Protein AF-A0A3C0TXZ4-F1 (afdb_monomer_lite)

Secondary structure (DSSP, 8-state):
-----------------GGGHHHHHHHHHHHHTT--------SEEEEETTPEEP-TTT-TT-GGG--EEEEESSS-EEEEEEE---TTEEEEEEEEEEEEETT---EEEEEEE--TTGGG------PPPPEEEEEPPHHHHHHSSS-S-TTTT-TTEEEEEEEEEEE----EE---SSS---TTS-SS--PPP-S-EEEEEEEEEEEESPPTT-EEEEEEEEEEEEB---GGGSS--PPBPPGGG-SS-TT--EEE-SS-EEEEE--TTS---------THHHHHHHHHHHHHHHHHHHTT-

Sequence (302 aa):
MNLISWLNIKEGIEPMKINRFSAFMGASALALTMAGNAMAIPSLQLFIEQSDYEDAAENTSSPEDADTWAKLGTGSFKLWVIGDTSDTYRIRDVMFVASFNDDLTPSLAFTSTTTGGAGGFTDPSTPVGPTGPSPVSIAFLTSGPLTPHSPLGAPDRLAVEWNLGMFELTDSPIADFFGSASIEAADNWFPAPTGQTGQINVYDVLVSGLPVGAQVHFDVYGVEQTRECIKERGVCTGEYTSWTDVTRGPNLGYVNAPFSHDARWEEIGLTSPPSVPEPASLTLLGAGLMGLGYIGRRRNKA

pLDDT: mean 74.97, std 17.81, range [39.5, 97.94]

Foldseek 3Di:
DDDDDDDDDPDDDDPDPPVPVVVVVVVVVVVVVPPDPPPDAAQKAKDWAQWQFAQLVVPPVCSLQRATEAADEQFWTKMKIWGQADPFKKWFQKKKKKKFFPVFDKDKDKDWDFPPCQLNKDDPDTFDGWADWDWDDLCCCVPHQDDDDPDRNPPRMTMTMTGRGMWNDQRIQDDRQNDDPPSVDDRRDDDHGDPGTTDMTMIGMGIDRDDAFTKMKMWIKTWMFGQPQPVPDVDSPGDRPDPPPPPDDVPGNIGIHSHIHMYGHHHPPPPPPPPCPPPVVVVVVVVVVVVVVVVVVVVVVD

Structure (mmCIF, N/CA/C/O backbone):
data_AF-A0A3C0TXZ4-F1
#
_entry.id   AF-A0A3C0TXZ4-F1
#
loop_
_atom_site.group_PDB
_atom_site.id
_atom_site.type_symbol
_atom_site.label_atom_id
_atom_site.label_alt_id
_atom_site.label_comp_id
_atom_site.label_asym_id
_atom_site.label_entity_id
_atom_site.label_seq_id
_atom_site.pdbx_PDB_ins_code
_atom_site.Cartn_x
_atom_site.Cartn_y
_atom_site.Cartn_z
_atom_site.occupancy
_atom_site.B_iso_or_equiv
_atom_site.auth_seq_id
_atom_site.auth_comp_id
_atom_site.auth_asym_id
_atom_site.auth_atom_id
_atom_site.pdbx_PDB_model_num
ATOM 1 N N . MET A 1 1 ? -97.407 3.095 24.333 1.00 41.59 1 MET A N 1
ATOM 2 C CA . MET A 1 1 ? -96.591 2.909 23.115 1.00 41.59 1 MET A CA 1
ATOM 3 C C . MET A 1 1 ? -95.542 4.009 23.064 1.00 41.59 1 MET A C 1
ATOM 5 O O . MET A 1 1 ? -95.920 5.166 23.147 1.00 41.59 1 MET A O 1
ATOM 9 N N . ASN A 1 2 ? -94.281 3.579 22.956 1.00 39.50 2 ASN A N 1
ATOM 10 C CA . ASN A 1 2 ? -93.031 4.268 22.586 1.00 39.50 2 ASN A CA 1
ATOM 11 C C . ASN A 1 2 ? -92.550 5.450 23.458 1.00 39.50 2 ASN A C 1
ATOM 13 O O . ASN A 1 2 ? -93.187 6.491 23.510 1.00 39.50 2 ASN A O 1
ATOM 17 N N . LEU A 1 3 ? -91.515 5.274 24.298 1.00 45.97 3 LEU A N 1
ATOM 18 C CA . LEU A 1 3 ? -90.059 5.236 24.001 1.00 45.97 3 LEU A CA 1
ATOM 19 C C . LEU A 1 3 ? -89.519 6.544 23.407 1.00 45.97 3 LEU A C 1
ATOM 21 O O . LEU A 1 3 ? -89.271 6.603 22.211 1.00 45.97 3 LEU A O 1
ATOM 25 N N . ILE A 1 4 ? -89.267 7.545 24.262 1.00 50.41 4 ILE A N 1
ATOM 26 C CA . ILE A 1 4 ? -88.200 8.543 24.068 1.00 50.41 4 ILE A CA 1
ATOM 27 C C . ILE A 1 4 ? -87.662 8.921 25.459 1.00 50.41 4 ILE A C 1
ATOM 29 O O . ILE A 1 4 ? -88.309 9.650 26.203 1.00 50.41 4 ILE A O 1
ATOM 33 N N . SER A 1 5 ? -86.483 8.411 25.820 1.00 54.47 5 SER A N 1
ATOM 34 C CA . SER A 1 5 ? -85.703 8.891 26.966 1.00 54.47 5 SER A CA 1
ATOM 35 C C . SER A 1 5 ? -84.296 9.201 26.482 1.00 54.47 5 SER A C 1
ATOM 37 O O . SER A 1 5 ? -83.612 8.347 25.925 1.00 54.47 5 SER A O 1
ATOM 39 N N . TRP A 1 6 ? -83.920 10.456 26.676 1.00 51.09 6 TRP A N 1
ATOM 40 C CA . TRP A 1 6 ? -82.693 11.098 26.243 1.00 51.09 6 TRP A CA 1
ATOM 41 C C . TRP A 1 6 ? -81.455 10.492 26.919 1.00 51.09 6 TRP A C 1
ATOM 43 O O . TRP A 1 6 ? -81.358 10.501 28.146 1.00 51.09 6 TRP A O 1
ATOM 53 N N . LEU A 1 7 ? -80.482 10.026 26.128 1.00 52.72 7 LEU A N 1
ATOM 54 C CA . LEU A 1 7 ? -79.111 9.814 26.595 1.00 52.72 7 LEU A CA 1
ATOM 55 C C . LEU A 1 7 ? -78.351 11.139 26.486 1.00 52.72 7 LEU A C 1
ATOM 57 O O . LEU A 1 7 ? -78.147 11.668 25.397 1.00 52.72 7 LEU A O 1
ATOM 61 N N . ASN A 1 8 ? -77.950 11.672 27.635 1.00 54.16 8 ASN A N 1
ATOM 62 C CA . ASN A 1 8 ? -77.176 12.898 27.763 1.00 54.16 8 ASN A CA 1
ATOM 63 C C . ASN A 1 8 ? -75.701 12.505 27.948 1.00 54.16 8 ASN A C 1
ATOM 65 O O . ASN A 1 8 ? -75.235 12.327 29.073 1.00 54.16 8 ASN A O 1
ATOM 69 N N . ILE A 1 9 ? -74.989 12.285 26.842 1.00 56.06 9 ILE A N 1
ATOM 70 C CA . ILE A 1 9 ? -73.547 12.018 26.855 1.00 56.06 9 ILE A CA 1
ATOM 71 C C . ILE A 1 9 ? -72.835 13.374 26.830 1.00 56.06 9 ILE A C 1
ATOM 73 O O . ILE A 1 9 ? -72.720 14.019 25.791 1.00 56.06 9 ILE A O 1
ATOM 77 N N . LYS A 1 10 ? -72.384 13.832 28.002 1.00 49.72 10 LYS A N 1
ATOM 78 C CA . LYS A 1 10 ? -71.403 14.917 28.111 1.00 49.72 10 LYS A CA 1
ATOM 79 C C . LYS A 1 10 ? -70.010 14.325 27.905 1.00 49.72 10 LYS A C 1
ATOM 81 O O . LYS A 1 10 ? -69.383 13.887 28.864 1.00 49.72 10 LYS A O 1
ATOM 86 N N . GLU A 1 11 ? -69.538 14.310 26.666 1.00 56.81 11 GLU A N 1
ATOM 87 C CA . GLU A 1 11 ? -68.123 14.079 26.372 1.00 56.81 11 GLU A CA 1
ATOM 88 C C . GLU A 1 11 ? -67.321 15.340 26.713 1.00 56.81 11 GLU A C 1
ATOM 90 O O . GLU A 1 11 ? -67.488 16.405 26.116 1.00 56.81 11 GLU A O 1
ATOM 95 N N . GLY A 1 12 ? -66.475 15.222 27.737 1.00 51.53 12 GLY A N 1
ATOM 96 C CA . GLY A 1 12 ? -65.468 16.214 28.081 1.00 51.53 12 GLY A CA 1
ATOM 97 C C . GLY A 1 12 ? -64.304 16.123 27.103 1.00 51.53 12 GLY A C 1
ATOM 98 O O . GLY A 1 12 ? -63.454 15.246 27.226 1.00 51.53 12 GLY A O 1
ATOM 99 N N . ILE A 1 13 ? -64.265 17.039 26.141 1.00 55.84 13 ILE A N 1
ATOM 100 C CA . ILE A 1 13 ? -63.090 17.271 25.303 1.00 55.84 13 ILE A CA 1
ATOM 101 C C . ILE A 1 13 ? -62.118 18.109 26.136 1.00 55.84 13 ILE A C 1
ATOM 103 O O . ILE A 1 13 ? -62.274 19.327 26.246 1.00 55.84 13 ILE A O 1
ATOM 107 N N . GLU A 1 14 ? -61.135 17.465 26.765 1.00 62.16 14 GLU A N 1
ATOM 108 C CA . GLU A 1 14 ? -60.019 18.200 27.357 1.00 62.16 14 GLU A CA 1
ATOM 109 C C . GLU A 1 14 ? -59.131 18.785 26.243 1.00 62.16 14 GLU A C 1
ATOM 111 O O . GLU A 1 14 ? -58.717 18.057 25.335 1.00 62.16 14 GLU A O 1
ATOM 116 N N . PRO A 1 15 ? -58.809 20.091 26.283 1.00 56.31 15 PRO A N 1
ATOM 117 C CA . PRO A 1 15 ? -57.950 20.719 25.291 1.00 56.31 15 PRO A CA 1
ATOM 118 C C . PRO A 1 15 ? -56.522 20.184 25.430 1.00 56.31 15 PRO A C 1
ATOM 120 O O . PRO A 1 15 ? -55.785 20.523 26.360 1.00 56.31 15 PRO A O 1
ATOM 123 N N . MET A 1 16 ? -56.116 19.342 24.480 1.00 53.19 16 MET A N 1
ATOM 124 C CA . MET A 1 16 ? -54.753 18.835 24.391 1.00 53.19 16 MET A CA 1
ATOM 125 C C . MET A 1 16 ? -53.796 20.019 24.161 1.00 53.19 16 MET A C 1
ATOM 127 O O . MET A 1 16 ? -53.839 20.697 23.136 1.00 53.19 16 MET A O 1
ATOM 131 N N . LYS A 1 17 ? -52.957 20.310 25.163 1.00 54.31 17 LYS A N 1
ATOM 132 C CA . LYS A 1 17 ? -51.994 21.422 25.158 1.00 54.31 17 LYS A CA 1
ATOM 133 C C . LYS A 1 17 ? -50.991 21.254 24.006 1.00 54.31 17 LYS A C 1
ATOM 135 O O . LYS A 1 17 ? -50.091 20.419 24.077 1.00 54.31 17 LYS A O 1
ATOM 140 N N . ILE A 1 18 ? -51.115 22.112 22.995 1.00 56.34 18 ILE A N 1
ATOM 141 C CA . ILE A 1 18 ? -50.311 22.200 21.757 1.00 56.34 18 ILE A CA 1
ATOM 142 C C . ILE A 1 18 ? -48.784 22.323 21.983 1.00 56.34 18 ILE A C 1
ATOM 144 O O . ILE A 1 18 ? -47.999 22.065 21.077 1.00 56.34 18 ILE A O 1
ATOM 148 N N . ASN A 1 19 ? -48.316 22.596 23.203 1.00 54.03 19 ASN A N 1
ATOM 149 C CA . ASN A 1 19 ? -46.891 22.823 23.486 1.00 54.03 19 ASN A CA 1
ATOM 150 C C . ASN A 1 19 ? -45.993 21.569 23.454 1.00 54.03 19 ASN A C 1
ATOM 152 O O . ASN A 1 19 ? -44.774 21.708 23.505 1.00 54.03 19 ASN A O 1
ATOM 156 N N . ARG A 1 20 ? -46.543 20.347 23.387 1.00 53.28 20 ARG A N 1
ATOM 157 C CA . ARG A 1 20 ? -45.729 19.112 23.394 1.00 53.28 20 ARG A CA 1
ATOM 158 C C . ARG A 1 20 ? -45.372 18.575 22.008 1.00 53.28 20 ARG A C 1
ATOM 160 O O . ARG A 1 20 ? -44.373 17.875 21.888 1.00 53.28 20 ARG A O 1
ATOM 167 N N . PHE A 1 21 ? -46.132 18.928 20.973 1.00 50.41 21 PHE A N 1
ATOM 168 C CA . PHE A 1 21 ? -45.894 18.417 19.619 1.00 50.41 21 PHE A CA 1
ATOM 169 C C . PHE A 1 21 ? -44.745 19.162 18.914 1.00 50.41 21 PHE A C 1
ATOM 171 O O . PHE A 1 21 ? -43.922 18.548 18.240 1.00 50.41 21 PHE A O 1
ATOM 178 N N . SER A 1 22 ? -44.605 20.470 19.160 1.00 53.50 22 SER A N 1
ATOM 179 C CA . SER A 1 22 ? -43.530 21.292 18.579 1.00 53.50 22 SER A CA 1
ATOM 180 C C . SER A 1 22 ? -42.140 20.968 19.143 1.00 53.50 22 SER A C 1
ATOM 182 O O . SER A 1 22 ? -41.147 21.075 18.429 1.00 53.50 22 SER A O 1
ATOM 184 N N . ALA A 1 23 ? -42.056 20.525 20.402 1.00 53.97 23 ALA A N 1
ATOM 185 C CA . ALA A 1 23 ? -40.790 20.134 21.026 1.00 53.97 23 ALA A CA 1
ATOM 186 C C . ALA A 1 23 ? -40.227 18.816 20.457 1.00 53.97 23 ALA A C 1
ATOM 188 O O . ALA A 1 23 ? -39.013 18.645 20.400 1.00 53.97 23 ALA A O 1
ATOM 189 N N . PHE A 1 24 ? -41.094 17.908 19.993 1.00 54.19 24 PHE A N 1
ATOM 190 C CA . PHE A 1 24 ? -40.667 16.634 19.410 1.00 54.19 24 PHE A CA 1
ATOM 191 C C . PHE A 1 24 ? -40.105 16.800 17.990 1.00 54.19 24 PHE A C 1
ATOM 193 O O . PHE A 1 24 ? -39.089 16.192 17.671 1.00 54.19 24 PHE A O 1
ATOM 200 N N . MET A 1 25 ? -40.687 17.679 17.160 1.00 54.97 25 MET A N 1
ATOM 201 C CA . MET A 1 25 ? -40.171 17.916 15.800 1.00 54.97 25 MET A CA 1
ATOM 202 C C . MET A 1 25 ? -38.844 18.694 15.775 1.00 54.97 25 MET A C 1
ATOM 204 O O . MET A 1 25 ? -38.012 18.448 14.904 1.00 54.97 25 MET A O 1
ATOM 208 N N . GLY A 1 26 ? -38.605 19.589 16.743 1.00 53.75 26 GLY A N 1
ATOM 209 C CA . GLY A 1 26 ? -37.331 20.315 16.849 1.00 53.75 26 GLY A CA 1
ATOM 210 C C . GLY A 1 26 ? -36.142 19.421 17.227 1.00 53.75 26 GLY A C 1
ATOM 211 O O . GLY A 1 26 ? -35.045 19.605 16.704 1.00 53.75 26 GLY A O 1
ATOM 212 N N . ALA A 1 27 ? -36.356 18.419 18.087 1.00 55.81 27 ALA A N 1
ATOM 213 C CA . ALA A 1 27 ? -35.302 17.494 18.511 1.00 55.81 27 ALA A CA 1
ATOM 214 C C . ALA A 1 27 ? -34.872 16.527 17.390 1.00 55.81 27 ALA A C 1
ATOM 216 O O . ALA A 1 27 ? -33.689 16.213 17.270 1.00 55.81 27 ALA A O 1
ATOM 217 N N . SER A 1 28 ? -35.802 16.097 16.530 1.00 56.34 28 SER A N 1
ATOM 218 C CA . SER A 1 28 ? -35.488 15.220 15.395 1.00 56.34 28 SER A CA 1
ATOM 219 C C . SER A 1 28 ? -34.669 15.927 14.310 1.00 56.34 28 SER A C 1
ATOM 221 O O . SER A 1 28 ? -33.731 15.337 13.783 1.00 56.34 28 SER A O 1
ATOM 223 N N . ALA A 1 29 ? -34.959 17.198 14.010 1.00 57.41 29 ALA A N 1
ATOM 224 C CA . ALA A 1 29 ? -34.213 17.959 13.005 1.00 57.41 29 ALA A CA 1
ATOM 225 C C . ALA A 1 29 ? -32.753 18.227 13.422 1.00 57.41 29 ALA A C 1
ATOM 227 O O . ALA A 1 29 ? -31.862 18.177 12.578 1.00 57.41 29 ALA A O 1
ATOM 228 N N . LEU A 1 30 ? -32.492 18.438 14.720 1.00 56.56 30 LEU A N 1
ATOM 229 C CA . LEU A 1 30 ? -31.131 18.626 15.236 1.00 56.56 30 LEU A CA 1
ATOM 230 C C . LEU A 1 30 ? -30.320 17.314 15.238 1.00 56.56 30 LEU A C 1
ATOM 232 O O . LEU A 1 30 ? -29.122 17.327 14.960 1.00 56.56 30 LEU A O 1
ATOM 236 N N . ALA A 1 31 ? -30.974 16.176 15.498 1.00 56.56 31 ALA A N 1
ATOM 237 C CA . ALA A 1 31 ? -30.335 14.858 15.458 1.00 56.56 31 ALA A CA 1
ATOM 238 C C . ALA A 1 31 ? -29.923 14.445 14.031 1.00 56.56 31 ALA A C 1
ATOM 240 O O . ALA A 1 31 ? -28.865 13.847 13.855 1.00 56.56 31 ALA A O 1
ATOM 241 N N . LEU A 1 32 ? -30.702 14.818 13.007 1.00 55.81 32 LEU A N 1
ATOM 242 C CA . LEU A 1 32 ? -30.358 14.563 11.602 1.00 55.81 32 LEU A CA 1
ATOM 243 C C . LEU A 1 32 ? -29.178 15.411 11.102 1.00 55.81 32 LEU A C 1
ATOM 245 O O . LEU A 1 32 ? -28.419 14.939 10.265 1.00 55.81 32 LEU A O 1
ATOM 249 N N . THR A 1 33 ? -28.963 16.617 11.639 1.00 56.97 33 THR A N 1
ATOM 250 C CA . THR A 1 33 ? -27.780 17.433 11.292 1.00 56.97 33 THR A CA 1
ATOM 251 C C . THR A 1 33 ? -26.489 16.979 11.976 1.00 56.97 33 THR A C 1
ATOM 253 O O . THR A 1 33 ? -25.417 17.452 11.617 1.00 56.97 33 THR A O 1
ATOM 256 N N . MET A 1 34 ? -26.580 16.080 12.963 1.00 56.22 34 MET A N 1
ATOM 257 C CA . MET A 1 34 ? -25.423 15.507 13.663 1.00 56.22 34 MET A CA 1
ATOM 258 C C . MET A 1 34 ? -25.091 14.080 13.221 1.00 56.22 34 MET A C 1
ATOM 260 O O . MET A 1 34 ? -24.195 13.463 13.796 1.00 56.22 34 MET A O 1
ATOM 264 N N . ALA A 1 35 ? -25.773 13.554 12.200 1.00 53.44 35 ALA A N 1
ATOM 265 C CA . ALA A 1 35 ? -25.357 12.328 11.536 1.00 53.44 35 ALA A CA 1
ATOM 266 C C . ALA A 1 35 ? -24.086 12.623 10.727 1.00 53.44 35 ALA A C 1
ATOM 268 O O . ALA A 1 35 ? -24.140 12.904 9.533 1.00 53.44 35 ALA A O 1
ATOM 269 N N . GLY A 1 36 ? -22.938 12.627 11.407 1.00 57.25 36 GLY A N 1
ATOM 270 C CA . GLY A 1 36 ? -21.649 12.583 10.734 1.00 57.25 36 GLY A CA 1
ATOM 271 C C . GLY A 1 36 ? -21.617 11.354 9.835 1.00 57.25 36 GLY A C 1
ATOM 272 O O . GLY A 1 36 ? -22.092 10.288 10.234 1.00 57.25 36 GLY A O 1
ATOM 273 N N . ASN A 1 37 ? -21.095 11.510 8.621 1.00 54.88 37 ASN A N 1
ATOM 274 C CA . ASN A 1 37 ? -20.825 10.370 7.758 1.00 54.88 37 ASN A CA 1
ATOM 275 C C . ASN A 1 37 ? -19.918 9.419 8.544 1.00 54.88 37 ASN A C 1
ATOM 277 O O . ASN A 1 37 ? -18.796 9.780 8.898 1.00 54.88 37 ASN A O 1
ATOM 281 N N . ALA A 1 38 ? -20.425 8.235 8.879 1.00 57.12 38 ALA A N 1
ATOM 282 C CA . ALA A 1 38 ? -19.591 7.169 9.399 1.00 57.12 38 ALA A CA 1
ATOM 283 C C . ALA A 1 38 ? -18.719 6.699 8.230 1.00 57.12 38 ALA A C 1
ATOM 285 O O . ALA A 1 38 ? -19.144 5.858 7.442 1.00 57.12 38 ALA A O 1
ATOM 286 N N . MET A 1 39 ? -17.551 7.322 8.060 1.00 65.62 39 MET A N 1
ATOM 287 C CA . MET A 1 39 ? -16.563 6.880 7.080 1.00 65.62 39 MET A CA 1
ATOM 288 C C . MET A 1 39 ? -15.983 5.571 7.605 1.00 65.62 39 MET A C 1
ATOM 290 O O . MET A 1 39 ? -15.316 5.548 8.642 1.00 65.62 39 MET A O 1
ATOM 294 N N . ALA A 1 40 ? -16.349 4.470 6.956 1.00 74.88 40 ALA A N 1
ATOM 295 C CA . ALA A 1 40 ? -15.804 3.166 7.277 1.00 74.88 40 ALA A CA 1
ATOM 296 C C . ALA A 1 40 ? -14.381 3.112 6.719 1.00 74.88 40 ALA A C 1
ATOM 298 O O . ALA A 1 40 ? -14.203 3.134 5.504 1.00 74.88 40 ALA A O 1
ATOM 299 N N . ILE A 1 41 ? -13.391 3.069 7.612 1.00 83.62 41 ILE A N 1
ATOM 300 C CA . ILE A 1 41 ? -12.001 2.813 7.234 1.00 83.62 41 ILE A CA 1
ATOM 301 C C . ILE A 1 41 ? -11.967 1.426 6.576 1.00 83.62 41 ILE A C 1
ATOM 303 O O . ILE A 1 41 ? -12.459 0.472 7.187 1.00 83.62 41 ILE A O 1
ATOM 307 N N . PRO A 1 42 ? -11.449 1.282 5.345 1.00 87.44 42 PRO A N 1
ATOM 308 C CA . PRO A 1 42 ? -11.406 -0.028 4.713 1.00 87.44 42 PRO A CA 1
ATOM 309 C C . PRO A 1 42 ? -10.465 -0.974 5.453 1.00 87.44 42 PRO A C 1
ATOM 311 O O . PRO A 1 42 ? -9.418 -0.556 5.955 1.00 87.44 42 PRO A O 1
ATOM 314 N N . SER A 1 43 ? -10.834 -2.257 5.485 1.00 91.88 43 SER A N 1
ATOM 315 C CA . SER A 1 43 ? -10.092 -3.285 6.220 1.00 91.88 43 SER A CA 1
ATOM 316 C C . SER A 1 43 ? -8.647 -3.403 5.756 1.00 91.88 43 SER A C 1
ATOM 318 O O . SER A 1 43 ? -7.764 -3.646 6.566 1.00 91.88 43 SER A O 1
ATOM 320 N N . LEU A 1 44 ? -8.395 -3.203 4.466 1.00 93.12 44 LEU A N 1
ATOM 321 C CA . LEU A 1 44 ? -7.066 -3.196 3.876 1.00 93.12 44 LEU A CA 1
ATOM 322 C C . LEU A 1 44 ? -6.961 -2.002 2.927 1.00 93.12 44 LEU A C 1
ATOM 324 O O . LEU A 1 44 ? -7.919 -1.688 2.224 1.00 93.12 44 LEU A O 1
ATOM 328 N N . GLN A 1 45 ? -5.817 -1.327 2.924 1.00 93.00 45 GLN A N 1
ATOM 329 C CA . GLN A 1 45 ? -5.554 -0.160 2.086 1.00 93.00 45 GLN A CA 1
ATOM 330 C C . GLN A 1 45 ? -4.118 -0.194 1.571 1.00 93.00 45 GLN A C 1
ATOM 332 O O . GLN A 1 45 ? -3.210 -0.710 2.233 1.00 93.00 45 GLN A O 1
ATOM 337 N N . LEU A 1 46 ? -3.927 0.417 0.410 1.00 92.56 46 LEU A N 1
ATOM 338 C CA . LEU A 1 46 ? -2.631 0.723 -0.170 1.00 92.56 46 LEU A CA 1
ATOM 339 C C . LEU A 1 46 ? -2.498 2.248 -0.229 1.00 92.56 46 LEU A C 1
ATOM 341 O O . LEU A 1 46 ? -3.478 2.943 -0.486 1.00 92.56 46 LEU A O 1
ATOM 345 N N . PHE A 1 47 ? -1.313 2.778 0.043 1.00 91.56 47 PHE A N 1
ATOM 346 C CA . PHE A 1 47 ? -1.031 4.202 -0.099 1.00 91.56 47 PHE A CA 1
ATOM 347 C C . PHE A 1 47 ? 0.407 4.396 -0.578 1.00 91.56 47 PHE A C 1
ATOM 349 O O . PHE A 1 47 ? 1.341 3.807 -0.033 1.00 91.56 47 PHE A O 1
ATOM 356 N N . ILE A 1 48 ? 0.594 5.217 -1.608 1.00 90.31 48 ILE A N 1
ATOM 357 C CA . ILE A 1 48 ? 1.915 5.627 -2.086 1.00 90.31 48 ILE A CA 1
ATOM 358 C C . ILE A 1 48 ? 2.142 7.081 -1.685 1.00 90.31 48 ILE A C 1
ATOM 360 O O . ILE A 1 48 ? 1.313 7.949 -1.954 1.00 90.31 48 ILE A O 1
ATOM 364 N N . GLU A 1 49 ? 3.268 7.361 -1.031 1.00 87.19 49 GLU A N 1
ATOM 365 C CA . GLU A 1 49 ? 3.637 8.744 -0.740 1.00 87.19 49 GLU A CA 1
ATOM 366 C C . GLU A 1 49 ? 3.934 9.506 -2.027 1.00 87.19 49 GLU A C 1
ATOM 368 O O . GLU A 1 49 ? 4.623 8.997 -2.911 1.00 87.19 49 GLU A O 1
ATOM 373 N N . GLN A 1 50 ? 3.484 10.763 -2.082 1.00 80.44 50 GLN A N 1
ATOM 374 C CA . GLN A 1 50 ? 3.699 11.671 -3.216 1.00 80.44 50 GLN A CA 1
ATOM 375 C C . GLN A 1 50 ? 3.032 11.221 -4.525 1.00 80.44 50 GLN A C 1
ATOM 377 O O . GLN A 1 50 ? 3.352 11.774 -5.576 1.00 80.44 50 GLN A O 1
ATOM 382 N N . SER A 1 51 ? 2.124 10.238 -4.494 1.00 78.81 51 SER A N 1
ATOM 383 C CA . SER A 1 51 ? 1.270 9.989 -5.652 1.00 78.81 51 SER A CA 1
ATOM 384 C C . SER A 1 51 ? 0.222 11.087 -5.781 1.00 78.81 51 SER A C 1
ATOM 386 O O . SER A 1 51 ? -0.321 11.568 -4.784 1.00 78.81 51 SER A O 1
ATOM 388 N N . ASP A 1 52 ? -0.066 11.450 -7.024 1.00 73.38 52 ASP A N 1
ATOM 389 C CA . ASP A 1 52 ? -1.200 12.294 -7.360 1.00 73.38 52 ASP A CA 1
ATOM 390 C C . ASP A 1 52 ? -2.441 11.395 -7.314 1.00 73.38 52 ASP A C 1
ATOM 392 O O . ASP A 1 52 ? -2.532 10.407 -8.042 1.00 73.38 52 ASP A O 1
ATOM 396 N N . TYR A 1 53 ? -3.367 11.682 -6.405 1.00 68.81 53 TYR A N 1
ATOM 397 C CA . TYR A 1 53 ? -4.652 10.993 -6.348 1.00 68.81 53 TYR A CA 1
ATOM 398 C C . TYR A 1 53 ? -5.609 11.800 -7.225 1.00 68.81 53 TYR A C 1
ATOM 400 O O . TYR A 1 53 ? -5.822 12.980 -6.958 1.00 68.81 53 TYR A O 1
ATOM 408 N N . GLU A 1 54 ? -6.131 11.228 -8.309 1.00 62.91 54 GLU A N 1
ATOM 409 C CA . GLU A 1 54 ? -7.172 11.921 -9.070 1.00 62.91 54 GLU A CA 1
ATOM 410 C C . GLU A 1 54 ? -8.482 11.880 -8.277 1.00 62.91 54 GLU A C 1
ATOM 412 O O . GLU A 1 54 ? -8.794 10.893 -7.606 1.00 62.91 54 GLU A O 1
ATOM 417 N N . ASP A 1 55 ? -9.221 12.994 -8.276 1.00 58.25 55 ASP A N 1
ATOM 418 C CA . ASP A 1 55 ? -10.411 13.119 -7.442 1.00 58.25 55 ASP A CA 1
ATOM 419 C C . ASP A 1 55 ? -11.467 12.116 -7.917 1.00 58.25 55 ASP A C 1
ATOM 421 O O . ASP A 1 55 ? -12.072 12.273 -8.983 1.00 58.25 55 ASP A O 1
ATOM 425 N N . ALA A 1 56 ? -11.719 11.089 -7.100 1.00 52.72 56 ALA A N 1
ATOM 426 C CA . ALA A 1 56 ? -12.791 10.123 -7.326 1.00 52.72 56 ALA A CA 1
ATOM 427 C C . ALA A 1 56 ? -14.153 10.821 -7.513 1.00 52.72 56 ALA A C 1
ATOM 429 O O . ALA A 1 56 ? -15.057 10.273 -8.144 1.00 52.72 56 ALA A O 1
ATOM 430 N N . ALA A 1 57 ? -14.311 12.044 -6.983 1.00 50.94 57 ALA A N 1
ATOM 431 C CA . ALA A 1 57 ? -15.506 12.854 -7.169 1.00 50.94 57 ALA A CA 1
ATOM 432 C C . ALA A 1 57 ? -15.591 13.539 -8.547 1.00 50.94 57 ALA A C 1
ATOM 434 O O . ALA A 1 57 ? -16.703 13.825 -8.997 1.00 50.94 57 ALA A O 1
ATOM 435 N N . GLU A 1 58 ? -14.469 13.809 -9.226 1.00 52.50 58 GLU A N 1
ATOM 436 C CA . GLU A 1 58 ? -14.464 14.411 -10.568 1.00 52.50 58 GLU A CA 1
ATOM 437 C C . GLU A 1 58 ? -14.734 13.358 -11.655 1.00 52.50 58 GLU A C 1
ATOM 439 O O . GLU A 1 58 ? -15.464 13.635 -12.616 1.00 52.50 58 GLU A O 1
ATOM 444 N N . ASN A 1 59 ? -14.297 12.108 -11.451 1.00 50.16 59 ASN A N 1
ATOM 445 C CA . ASN A 1 59 ? -14.676 10.974 -12.299 1.00 50.16 59 ASN A CA 1
ATOM 446 C C . ASN A 1 59 ? -16.090 10.450 -11.965 1.00 50.16 59 ASN A C 1
ATOM 448 O O . ASN A 1 59 ? -16.310 9.308 -11.568 1.00 50.16 59 ASN A O 1
ATOM 452 N N . THR A 1 60 ? -17.096 11.306 -12.162 1.00 52.09 60 THR A N 1
ATOM 453 C CA . THR A 1 60 ? -18.520 10.985 -11.927 1.00 52.09 60 THR A CA 1
ATOM 454 C C . THR A 1 60 ? -19.061 9.836 -12.785 1.00 52.09 60 THR A C 1
ATOM 456 O O . THR A 1 60 ? -20.148 9.325 -12.507 1.00 52.09 60 THR A O 1
ATOM 459 N N . SER A 1 61 ? -18.340 9.438 -13.836 1.00 55.59 61 SER A N 1
ATOM 460 C CA . SER A 1 61 ? -18.701 8.301 -14.683 1.00 55.59 61 SER A CA 1
ATOM 461 C C . SER A 1 61 ? -18.341 6.950 -14.076 1.00 55.59 61 SER A C 1
ATOM 463 O O . SER A 1 61 ? -18.998 5.972 -14.427 1.00 55.59 61 SER A O 1
ATOM 465 N N . SER A 1 62 ? -17.330 6.894 -13.205 1.00 54.25 62 SER A N 1
ATOM 466 C CA . SER A 1 62 ? -16.796 5.644 -12.671 1.00 54.25 62 SER A CA 1
ATOM 467 C C . SER A 1 62 ? -15.901 5.929 -11.451 1.00 54.25 62 SER A C 1
ATOM 469 O O . SER A 1 62 ? -14.693 6.095 -11.591 1.00 54.25 62 SER A O 1
ATOM 471 N N . PRO A 1 63 ? -16.468 6.044 -10.235 1.00 55.06 63 PRO A N 1
ATOM 472 C CA . PRO A 1 63 ? -15.682 6.277 -9.015 1.00 55.06 63 PRO A CA 1
ATOM 473 C C . PRO A 1 63 ? -14.745 5.107 -8.662 1.00 55.06 63 PRO A C 1
ATOM 475 O O . PRO A 1 63 ? -13.862 5.260 -7.825 1.00 55.06 63 PRO A O 1
ATOM 478 N N . GLU A 1 64 ? -14.941 3.950 -9.296 1.00 55.25 64 GLU A N 1
ATOM 479 C CA . GLU A 1 64 ? -14.044 2.787 -9.279 1.00 55.25 64 GLU A CA 1
ATOM 480 C C . GLU A 1 64 ? -12.804 2.945 -10.184 1.00 55.25 64 GLU A C 1
ATOM 482 O O . GLU A 1 64 ? -11.841 2.211 -9.9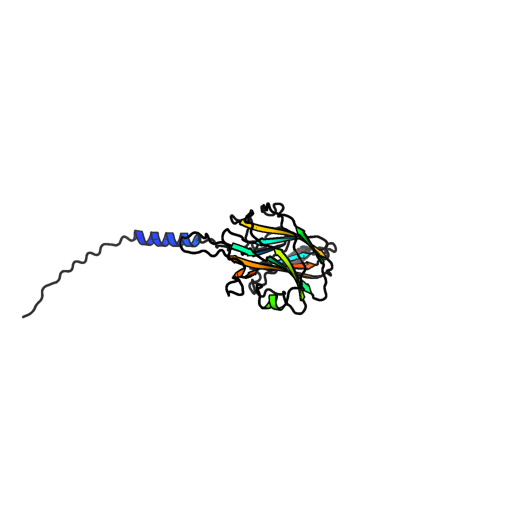97 1.00 55.25 64 GLU A O 1
ATOM 487 N N . ASP A 1 65 ? -12.783 3.946 -11.075 1.00 54.22 65 ASP A N 1
ATOM 488 C CA . ASP A 1 65 ? -11.632 4.318 -11.918 1.00 54.22 65 ASP A CA 1
ATOM 489 C C . ASP A 1 65 ? -10.881 5.539 -11.341 1.00 54.22 65 ASP A C 1
ATOM 491 O O . ASP A 1 65 ? -10.342 6.370 -12.078 1.00 54.22 65 ASP A O 1
ATOM 495 N N . ALA A 1 66 ? -10.930 5.738 -10.020 1.00 58.59 66 ALA A N 1
ATOM 496 C CA . ALA A 1 66 ? -10.117 6.753 -9.359 1.00 58.59 66 ALA A CA 1
ATOM 497 C C . ALA A 1 66 ? -8.659 6.277 -9.331 1.00 58.59 66 ALA A C 1
ATOM 499 O O . ALA A 1 66 ? -8.207 5.656 -8.367 1.00 58.59 66 ALA A O 1
ATOM 500 N N . ASP A 1 67 ? -7.943 6.541 -10.420 1.00 62.38 67 ASP A N 1
ATOM 501 C CA . ASP A 1 67 ? -6.552 6.143 -10.563 1.00 62.38 67 ASP A CA 1
ATOM 502 C C . ASP A 1 67 ? -5.660 7.036 -9.694 1.00 62.38 67 ASP A C 1
ATOM 504 O O . ASP A 1 67 ? -5.706 8.271 -9.727 1.00 62.38 67 ASP A O 1
ATOM 508 N N . THR A 1 68 ? -4.801 6.403 -8.905 1.00 66.44 68 THR A N 1
ATOM 509 C CA . THR A 1 68 ? -3.734 7.102 -8.188 1.00 66.44 68 THR A CA 1
ATOM 510 C C . THR A 1 68 ? -2.455 6.924 -8.987 1.00 66.44 68 THR A C 1
ATOM 512 O O . THR A 1 68 ? -2.130 5.789 -9.334 1.00 66.44 68 THR A O 1
ATOM 515 N N . TRP A 1 69 ? -1.715 7.997 -9.241 1.00 70.25 69 TRP A N 1
ATOM 516 C CA . TRP A 1 69 ? -0.527 7.965 -10.085 1.00 70.25 69 TRP A CA 1
ATOM 517 C C . TRP A 1 69 ? 0.714 8.353 -9.292 1.00 70.25 69 TRP A C 1
ATOM 519 O O . TRP A 1 69 ? 0.923 9.514 -8.938 1.00 70.25 69 TRP A O 1
ATOM 529 N N . ALA A 1 70 ? 1.596 7.389 -9.050 1.00 74.31 70 ALA A N 1
ATOM 530 C CA . ALA A 1 70 ? 2.947 7.684 -8.594 1.00 74.31 70 ALA A CA 1
ATOM 531 C C . ALA A 1 70 ? 3.854 7.987 -9.796 1.00 74.31 70 ALA A C 1
ATOM 533 O O . ALA A 1 70 ? 3.976 7.180 -10.726 1.00 74.31 70 ALA A O 1
ATOM 534 N N . LYS A 1 71 ? 4.539 9.134 -9.770 1.00 73.62 71 LYS A N 1
ATOM 535 C CA . LYS A 1 71 ? 5.618 9.425 -10.722 1.00 73.62 71 LYS A CA 1
ATOM 536 C C . LYS A 1 71 ? 6.863 8.667 -10.285 1.00 73.62 71 LYS A C 1
ATOM 538 O O . LYS A 1 71 ? 7.528 9.034 -9.318 1.00 73.62 71 LYS A O 1
ATOM 543 N N . LEU A 1 72 ? 7.169 7.585 -10.990 1.00 69.94 72 LEU A N 1
ATOM 544 C CA . LEU A 1 72 ? 8.377 6.806 -10.753 1.00 69.94 72 LEU A CA 1
ATOM 545 C C . LEU A 1 72 ? 9.535 7.401 -11.544 1.00 69.94 72 LEU A C 1
ATOM 547 O O . LEU A 1 72 ? 9.366 7.831 -12.677 1.00 69.94 72 LEU A O 1
ATOM 551 N N . GLY A 1 73 ? 10.732 7.351 -10.977 1.00 68.06 73 GLY A N 1
ATOM 552 C CA . GLY A 1 73 ? 11.971 7.561 -11.717 1.00 68.06 73 GLY A CA 1
ATOM 553 C C . GLY A 1 73 ? 13.109 6.824 -11.036 1.00 68.06 73 GLY A C 1
ATOM 554 O O . GLY A 1 73 ? 12.895 5.786 -10.427 1.00 68.06 73 GLY A O 1
ATOM 555 N N . THR A 1 74 ? 14.334 7.346 -11.079 1.00 62.47 74 THR A N 1
ATOM 556 C CA . THR A 1 74 ? 15.515 6.623 -10.558 1.00 62.47 74 THR A CA 1
ATOM 557 C C . THR A 1 74 ? 15.570 6.464 -9.030 1.00 62.47 74 THR A C 1
ATOM 559 O O . THR A 1 74 ? 16.510 5.848 -8.525 1.00 62.47 74 THR A O 1
ATOM 562 N N . GLY A 1 75 ? 14.601 7.013 -8.291 1.00 81.81 75 GLY A N 1
ATOM 563 C CA . GLY A 1 75 ? 14.519 6.949 -6.831 1.00 81.81 75 GLY A CA 1
ATOM 564 C C . GLY A 1 75 ? 13.539 5.894 -6.311 1.00 81.81 75 GLY A C 1
ATOM 565 O O . GLY A 1 75 ? 12.677 5.407 -7.037 1.00 81.81 75 GLY A O 1
ATOM 566 N N . SER A 1 76 ? 13.670 5.558 -5.027 1.00 91.12 76 SER A N 1
ATOM 567 C CA . SER A 1 76 ? 12.661 4.786 -4.300 1.00 91.12 76 SER A CA 1
ATOM 568 C C . SER A 1 76 ? 11.492 5.670 -3.861 1.00 91.12 76 SER A C 1
ATOM 570 O O . SER A 1 76 ? 11.704 6.840 -3.542 1.00 91.12 76 SER A O 1
ATOM 572 N N . PHE A 1 77 ? 10.296 5.098 -3.754 1.00 90.69 77 PHE A N 1
ATOM 573 C CA . PHE A 1 77 ? 9.126 5.727 -3.130 1.00 90.69 77 PHE A CA 1
ATOM 574 C C . PHE A 1 77 ? 8.687 4.947 -1.888 1.00 90.69 77 PHE A C 1
ATOM 576 O O . PHE A 1 77 ? 9.025 3.772 -1.743 1.00 90.69 77 PHE A O 1
ATOM 583 N N . LYS A 1 78 ? 7.930 5.588 -0.995 1.00 93.69 78 LYS A N 1
ATOM 584 C CA . LYS A 1 78 ? 7.353 4.923 0.178 1.00 93.69 78 LYS A CA 1
ATOM 585 C C . LYS A 1 78 ? 5.990 4.337 -0.161 1.00 93.69 78 LYS A C 1
ATOM 587 O O . LYS A 1 78 ? 5.075 5.066 -0.531 1.00 93.69 78 LYS A O 1
ATOM 592 N N . LEU A 1 79 ? 5.876 3.024 -0.007 1.00 94.94 79 LEU A N 1
ATOM 593 C CA . LEU A 1 79 ? 4.640 2.262 -0.112 1.00 94.94 79 LEU A CA 1
ATOM 594 C C . LEU A 1 79 ? 4.160 1.893 1.290 1.00 94.94 79 LEU A C 1
ATOM 596 O O . LEU A 1 79 ? 4.913 1.309 2.069 1.00 94.94 79 LEU A O 1
ATOM 600 N N . TRP A 1 80 ? 2.907 2.198 1.582 1.00 96.56 80 TRP A N 1
ATOM 601 C CA . TRP A 1 80 ? 2.232 1.893 2.832 1.00 96.56 80 TRP A CA 1
ATOM 602 C C . TRP A 1 80 ? 1.162 0.847 2.558 1.00 96.56 80 TRP A C 1
ATOM 604 O O . TRP A 1 80 ? 0.289 1.043 1.714 1.00 96.56 80 TRP A O 1
ATOM 614 N N . VAL A 1 81 ? 1.218 -0.257 3.292 1.00 96.88 81 VAL A N 1
ATOM 615 C CA . VAL A 1 81 ? 0.158 -1.262 3.321 1.00 96.88 81 VAL A CA 1
ATOM 616 C C . VAL A 1 81 ? -0.466 -1.212 4.702 1.00 96.88 81 VAL A C 1
ATOM 618 O O . VAL A 1 81 ? 0.214 -1.445 5.701 1.00 96.88 81 VAL A O 1
ATOM 621 N N . ILE A 1 82 ? -1.744 -0.861 4.759 1.00 96.50 82 ILE A N 1
ATOM 622 C CA . ILE A 1 82 ? -2.435 -0.512 5.999 1.00 96.50 82 ILE A CA 1
ATOM 623 C C . ILE A 1 82 ? -3.566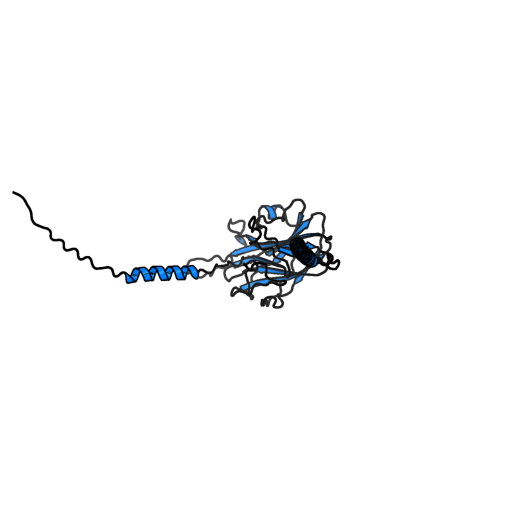 -1.509 6.197 1.00 96.50 82 ILE A C 1
ATOM 625 O O . ILE A 1 82 ? -4.431 -1.634 5.335 1.00 96.50 82 ILE A O 1
ATOM 629 N N . GLY A 1 83 ? -3.567 -2.216 7.322 1.00 95.62 83 GLY A N 1
ATOM 630 C CA . GLY A 1 83 ? -4.674 -3.083 7.709 1.00 95.62 83 GLY A CA 1
ATOM 631 C C . GLY A 1 83 ? -5.363 -2.564 8.959 1.00 95.62 83 GLY A C 1
ATOM 632 O O . GLY A 1 83 ? -4.706 -2.338 9.978 1.00 95.62 83 GLY A O 1
ATOM 633 N N . ASP A 1 84 ? -6.684 -2.423 8.900 1.00 93.94 84 ASP A N 1
ATOM 634 C CA . ASP A 1 84 ? -7.516 -2.265 10.089 1.00 93.94 84 ASP A CA 1
ATOM 635 C C . ASP A 1 84 ? -7.619 -3.612 10.807 1.00 93.94 84 ASP A C 1
ATOM 637 O O . ASP A 1 84 ? -8.431 -4.486 10.494 1.00 93.94 84 ASP A O 1
ATOM 641 N N . THR A 1 85 ? -6.726 -3.790 11.769 1.00 88.50 85 THR A N 1
ATOM 642 C CA . THR A 1 85 ? -6.714 -4.934 12.669 1.00 88.50 85 THR A CA 1
ATOM 643 C C . THR A 1 85 ? -7.276 -4.474 14.006 1.00 88.50 85 THR A C 1
ATOM 645 O O . THR A 1 85 ? -6.552 -3.982 14.871 1.00 88.50 85 THR A O 1
ATOM 648 N N . SER A 1 86 ? -8.583 -4.609 14.186 1.00 81.06 86 SER A N 1
ATOM 649 C CA . SER A 1 86 ? -9.209 -4.395 15.491 1.00 81.06 86 SER A CA 1
ATOM 650 C C . SER A 1 86 ? -9.162 -5.671 16.344 1.00 81.06 86 SER A C 1
ATOM 652 O O . SER A 1 86 ? -8.801 -6.749 15.875 1.00 81.06 86 SER A O 1
ATOM 654 N N . ASP A 1 87 ? -9.585 -5.594 17.610 1.00 69.50 87 ASP A N 1
ATOM 655 C CA . ASP A 1 87 ? -9.619 -6.748 18.533 1.00 69.50 87 ASP A CA 1
ATOM 656 C C . ASP A 1 87 ? -10.412 -7.966 18.008 1.00 69.50 87 ASP A C 1
ATOM 658 O O . ASP A 1 87 ? -10.297 -9.083 18.536 1.00 69.50 87 ASP A O 1
ATOM 662 N N . THR A 1 88 ? -11.256 -7.750 17.000 1.00 71.31 88 THR A N 1
ATOM 663 C CA . THR A 1 88 ? -12.164 -8.742 16.425 1.00 71.31 88 THR A CA 1
ATOM 664 C C . THR A 1 88 ? -11.710 -9.305 15.079 1.00 71.31 88 THR A C 1
ATOM 666 O O . THR A 1 88 ? -12.231 -10.357 14.690 1.00 71.31 88 THR A O 1
ATOM 669 N N . TYR A 1 89 ? -10.746 -8.670 14.401 1.00 80.75 89 TYR A N 1
ATOM 670 C CA . TYR A 1 89 ? -10.364 -9.002 13.025 1.00 80.75 89 TYR A CA 1
ATOM 671 C C . TYR A 1 89 ? -8.845 -8.972 12.824 1.00 80.75 89 TYR A C 1
ATOM 673 O O . TYR A 1 89 ? -8.144 -8.089 13.311 1.00 80.75 89 TYR A O 1
ATOM 681 N N . ARG A 1 90 ? -8.338 -9.952 12.078 1.00 90.38 90 ARG A N 1
ATOM 682 C CA . ARG A 1 90 ? -6.961 -9.993 11.569 1.00 90.38 90 ARG A CA 1
ATOM 683 C C . ARG A 1 90 ? -6.988 -10.190 10.069 1.00 90.38 90 ARG A C 1
ATOM 685 O O . ARG A 1 90 ? -7.955 -10.737 9.541 1.00 90.38 90 ARG A O 1
ATOM 692 N N . ILE A 1 91 ? -5.903 -9.819 9.403 1.00 92.06 91 ILE A N 1
ATOM 693 C CA . ILE A 1 91 ? -5.753 -10.053 7.968 1.00 92.06 91 ILE A CA 1
ATOM 694 C C . ILE A 1 91 ? -4.550 -10.955 7.785 1.00 92.06 91 ILE A C 1
ATOM 696 O O . ILE A 1 91 ? -3.429 -10.616 8.150 1.00 92.06 91 ILE A O 1
ATOM 700 N N . ARG A 1 92 ? -4.786 -12.148 7.266 1.00 90.38 92 ARG A N 1
ATOM 701 C CA . ARG A 1 92 ? -3.740 -13.143 7.028 1.00 90.38 92 ARG A CA 1
ATOM 702 C C . ARG A 1 92 ? -3.441 -13.234 5.547 1.00 90.38 92 ARG A C 1
ATOM 704 O O . ARG A 1 92 ? -4.262 -12.841 4.720 1.00 90.38 92 ARG A O 1
ATOM 711 N N . ASP A 1 93 ? -2.285 -13.821 5.254 1.00 91.25 93 ASP A N 1
ATOM 712 C CA . ASP A 1 93 ? -1.818 -14.050 3.891 1.00 91.25 93 ASP A CA 1
ATOM 713 C C . ASP A 1 93 ? -1.929 -12.764 3.065 1.00 91.25 93 ASP A C 1
ATOM 715 O O . ASP A 1 93 ? -2.511 -12.764 1.985 1.00 91.25 93 ASP A O 1
ATOM 719 N N . VAL A 1 94 ? -1.444 -11.651 3.628 1.00 94.25 94 VAL A N 1
ATOM 720 C CA . VAL A 1 94 ? -1.456 -10.367 2.934 1.00 94.25 94 VAL A CA 1
ATOM 721 C C . VAL A 1 94 ? -0.440 -10.447 1.805 1.00 94.25 94 VAL A C 1
ATOM 723 O O . VAL A 1 94 ? 0.733 -10.756 2.026 1.00 94.25 94 VAL A O 1
ATOM 726 N N . MET A 1 95 ? -0.902 -10.186 0.592 1.00 94.56 95 MET A N 1
ATOM 727 C CA . MET A 1 95 ? -0.136 -10.294 -0.637 1.00 94.56 95 MET A CA 1
ATOM 728 C C . MET A 1 95 ? -0.121 -8.940 -1.326 1.00 94.56 95 MET A C 1
ATOM 730 O O . MET A 1 95 ? -1.170 -8.364 -1.596 1.00 94.56 95 MET A O 1
ATOM 734 N N . PHE A 1 96 ? 1.076 -8.459 -1.630 1.00 94.50 96 PHE A N 1
ATOM 735 C CA . PHE A 1 96 ? 1.285 -7.335 -2.529 1.00 94.50 96 PHE A CA 1
ATOM 736 C C . PHE A 1 96 ? 1.396 -7.852 -3.957 1.00 94.50 96 PHE A C 1
ATOM 738 O O . PHE A 1 96 ? 2.135 -8.806 -4.200 1.00 94.50 96 PHE A O 1
ATOM 745 N N . VAL A 1 97 ? 0.714 -7.209 -4.896 1.00 92.88 97 VAL A N 1
ATOM 746 C CA . VAL A 1 97 ? 0.741 -7.551 -6.318 1.00 92.88 97 VAL A CA 1
ATOM 747 C C . VAL A 1 97 ? 1.305 -6.378 -7.099 1.00 92.88 97 VAL A C 1
ATOM 749 O O . VAL A 1 97 ? 0.915 -5.236 -6.880 1.00 92.88 97 VAL A O 1
ATOM 752 N N . ALA A 1 98 ? 2.192 -6.673 -8.046 1.00 93.12 98 ALA A N 1
ATOM 753 C CA . ALA A 1 98 ? 2.570 -5.738 -9.094 1.00 93.12 98 ALA A CA 1
ATOM 754 C C . ALA A 1 98 ? 2.250 -6.334 -10.467 1.00 93.12 98 ALA A C 1
ATOM 756 O O . ALA A 1 98 ? 2.501 -7.515 -10.713 1.00 93.12 98 ALA A O 1
ATOM 757 N N . SER A 1 99 ? 1.733 -5.508 -11.371 1.00 92.00 99 SER A N 1
ATOM 758 C CA . SER A 1 99 ? 1.419 -5.883 -12.748 1.00 92.00 99 SER A CA 1
ATOM 759 C C . SER A 1 99 ? 2.007 -4.890 -13.736 1.00 92.00 99 SER A C 1
ATOM 761 O O . SER A 1 99 ? 1.953 -3.683 -13.520 1.00 92.00 99 SER A O 1
ATOM 763 N N . PHE A 1 100 ? 2.546 -5.379 -14.843 1.00 92.62 100 PHE A N 1
ATOM 764 C CA . PHE A 1 100 ? 3.202 -4.596 -15.893 1.00 92.62 100 PHE A CA 1
ATOM 765 C C . PHE A 1 100 ? 3.063 -5.326 -17.233 1.00 92.62 100 PHE A C 1
ATOM 767 O O . PHE A 1 100 ? 2.646 -6.483 -17.257 1.00 92.62 100 PHE A O 1
ATOM 774 N N . ASN A 1 101 ? 3.388 -4.664 -18.345 1.00 92.88 101 ASN A N 1
ATOM 775 C CA . ASN A 1 101 ? 3.288 -5.287 -19.668 1.00 92.88 101 ASN A CA 1
ATOM 776 C C . ASN A 1 101 ? 4.167 -6.545 -19.768 1.00 92.88 101 ASN A C 1
ATOM 778 O O . ASN A 1 101 ? 5.275 -6.579 -19.231 1.00 92.88 101 ASN A O 1
ATOM 782 N N . ASP A 1 102 ? 3.677 -7.579 -20.448 1.00 92.12 102 ASP A N 1
ATOM 783 C CA . ASP A 1 102 ? 4.318 -8.899 -20.535 1.00 92.12 102 ASP A CA 1
ATOM 784 C C . ASP A 1 102 ? 5.649 -8.917 -21.314 1.00 92.12 102 ASP A C 1
ATOM 786 O O . ASP A 1 102 ? 6.438 -9.857 -21.181 1.00 92.12 102 ASP A O 1
ATOM 790 N N . ASP A 1 103 ? 5.938 -7.858 -22.071 1.00 94.25 103 ASP A N 1
ATOM 791 C CA . ASP A 1 103 ? 7.210 -7.613 -22.747 1.00 94.25 103 ASP A CA 1
ATOM 792 C C . ASP A 1 103 ? 8.271 -6.956 -21.843 1.00 94.25 103 ASP A C 1
ATOM 794 O O . ASP A 1 103 ? 9.426 -6.792 -22.254 1.00 94.25 103 ASP A O 1
ATOM 798 N N . LEU A 1 104 ? 7.910 -6.613 -20.602 1.00 93.56 104 LEU A N 1
ATOM 799 C CA . LEU A 1 104 ? 8.786 -5.994 -19.612 1.00 93.56 104 LEU A CA 1
ATOM 800 C C . LEU A 1 104 ? 9.202 -6.984 -18.519 1.00 93.56 104 LEU A C 1
ATOM 802 O O . LEU A 1 104 ? 8.468 -7.885 -18.120 1.00 93.56 104 LEU A O 1
ATOM 806 N N . THR A 1 105 ? 10.398 -6.771 -17.969 1.00 92.75 105 THR A N 1
ATOM 807 C CA . THR A 1 105 ? 10.915 -7.529 -16.818 1.00 92.75 105 THR A CA 1
ATOM 808 C C . THR A 1 105 ? 11.519 -6.577 -15.781 1.00 92.75 105 THR A C 1
ATOM 810 O O . THR A 1 105 ? 12.746 -6.544 -15.619 1.00 92.75 105 THR A O 1
ATOM 813 N N . PRO A 1 106 ? 10.700 -5.741 -15.118 1.00 93.56 106 PRO A N 1
ATOM 814 C CA . PRO A 1 106 ? 11.196 -4.837 -14.098 1.00 93.56 106 PRO A CA 1
ATOM 815 C C . PRO A 1 106 ? 11.745 -5.599 -12.891 1.00 93.56 106 PRO A C 1
ATOM 817 O O . PRO A 1 106 ? 11.347 -6.724 -12.589 1.00 93.56 106 PRO A O 1
ATOM 820 N N . SER A 1 107 ? 12.645 -4.943 -12.167 1.00 93.12 107 SER A N 1
ATOM 821 C CA . SER A 1 107 ? 13.120 -5.388 -10.861 1.00 93.12 107 SER A CA 1
ATOM 822 C C . SER A 1 107 ? 12.548 -4.474 -9.785 1.00 93.12 107 SER A C 1
ATOM 824 O O . SER A 1 107 ? 12.733 -3.255 -9.851 1.00 93.12 107 SER A O 1
ATOM 826 N N . LEU A 1 108 ? 11.858 -5.075 -8.814 1.00 94.44 108 LEU A N 1
ATOM 827 C CA . LEU A 1 108 ? 11.304 -4.405 -7.643 1.00 94.44 108 LEU A CA 1
ATOM 828 C C . LEU A 1 108 ? 12.105 -4.833 -6.414 1.00 94.44 108 LEU A C 1
ATOM 830 O O . LEU A 1 108 ? 12.203 -6.024 -6.111 1.00 94.44 108 LEU A O 1
ATOM 834 N N . ALA A 1 109 ? 12.675 -3.860 -5.711 1.00 95.06 109 ALA A N 1
ATOM 835 C CA . ALA A 1 109 ? 13.377 -4.072 -4.453 1.00 95.06 109 ALA A CA 1
ATOM 836 C C . ALA A 1 109 ? 12.641 -3.360 -3.318 1.00 95.06 109 ALA A C 1
ATOM 838 O O . ALA A 1 109 ? 12.225 -2.214 -3.472 1.00 95.06 109 ALA A O 1
ATOM 839 N N . PHE A 1 110 ? 12.526 -4.036 -2.176 1.00 97.00 110 PHE A N 1
ATOM 840 C CA . PHE A 1 110 ? 11.816 -3.548 -0.998 1.00 97.00 110 PHE A CA 1
ATO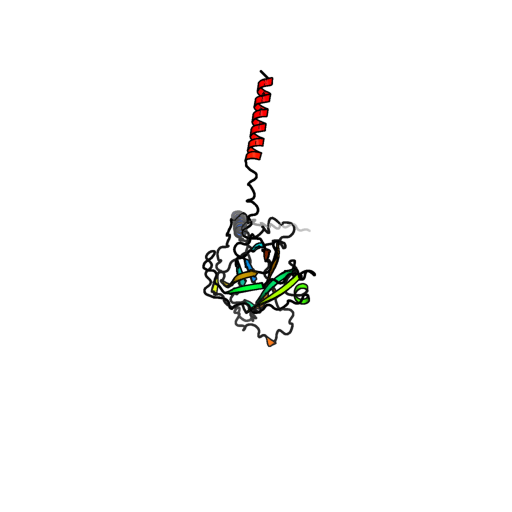M 841 C C . PHE A 1 110 ? 12.792 -3.407 0.162 1.00 97.00 110 PHE A C 1
ATOM 843 O O . PHE A 1 110 ? 13.520 -4.348 0.484 1.00 97.00 110 PHE A O 1
ATOM 850 N N . THR A 1 111 ? 12.775 -2.252 0.816 1.00 97.56 111 THR A N 1
ATOM 851 C CA . THR A 1 111 ? 13.466 -2.038 2.089 1.00 97.56 111 THR A CA 1
ATOM 852 C C . THR A 1 111 ? 12.428 -1.715 3.152 1.00 97.56 111 THR A C 1
ATOM 854 O O . THR A 1 111 ? 11.766 -0.685 3.067 1.00 97.56 111 THR A O 1
ATOM 857 N N . SER A 1 112 ? 12.268 -2.594 4.144 1.00 97.88 112 SER A N 1
ATOM 858 C CA . SER A 1 112 ? 11.387 -2.326 5.284 1.00 97.88 112 SER A CA 1
ATOM 859 C C . SER A 1 112 ? 11.811 -1.051 6.005 1.00 97.88 112 SER A C 1
ATOM 861 O O . SER A 1 112 ? 12.995 -0.847 6.282 1.00 97.88 112 SER A O 1
ATOM 863 N N . THR A 1 113 ? 10.839 -0.210 6.327 1.00 96.75 113 THR A N 1
ATOM 864 C CA . THR A 1 113 ? 11.049 1.079 6.987 1.00 96.75 113 THR A CA 1
ATOM 865 C C . THR A 1 113 ? 9.862 1.376 7.906 1.00 96.75 113 THR A C 1
ATOM 867 O O . THR A 1 113 ? 8.999 0.522 8.092 1.00 96.75 113 THR A O 1
ATOM 870 N N . THR A 1 114 ? 9.829 2.554 8.519 1.00 95.69 114 THR A N 1
ATOM 871 C CA . THR A 1 114 ? 8.690 3.001 9.336 1.00 95.69 114 THR A CA 1
ATOM 872 C C . THR A 1 114 ? 8.039 4.227 8.708 1.00 95.69 114 THR A C 1
ATOM 874 O O . THR A 1 114 ? 8.567 4.812 7.756 1.00 95.69 114 THR A O 1
ATOM 877 N N . THR A 1 115 ? 6.915 4.664 9.274 1.00 95.38 115 THR A N 1
ATOM 878 C CA . THR A 1 115 ? 6.222 5.897 8.864 1.00 95.38 115 THR A CA 1
ATOM 879 C C . THR A 1 115 ? 7.080 7.156 9.007 1.00 95.38 115 THR A C 1
ATOM 881 O O . THR A 1 115 ? 6.758 8.196 8.439 1.00 95.38 115 THR A O 1
ATOM 884 N N . GLY A 1 116 ? 8.144 7.118 9.820 1.00 94.38 116 GLY A N 1
ATOM 885 C CA . GLY A 1 116 ? 9.003 8.276 10.084 1.00 94.38 116 GLY A CA 1
ATOM 886 C C . GLY A 1 116 ? 8.282 9.480 10.710 1.00 94.38 116 GLY A C 1
ATOM 887 O O . GLY A 1 116 ? 8.837 10.577 10.714 1.00 94.38 116 GLY A O 1
ATOM 888 N N . GLY A 1 117 ? 7.058 9.305 11.226 1.00 94.00 117 GLY A N 1
ATOM 889 C CA . GLY A 1 117 ? 6.221 10.403 11.720 1.00 94.00 117 GLY A CA 1
ATOM 890 C C . GLY A 1 117 ? 5.464 11.181 10.635 1.00 94.00 117 GLY A C 1
ATOM 891 O O . GLY A 1 117 ? 4.891 12.229 10.947 1.00 94.00 117 GLY A O 1
ATOM 892 N N . ALA A 1 118 ? 5.462 10.716 9.379 1.00 91.19 118 ALA A N 1
ATOM 893 C CA . ALA A 1 118 ? 4.745 11.364 8.280 1.00 91.19 118 ALA A CA 1
ATOM 894 C C . ALA A 1 118 ? 3.254 11.518 8.615 1.00 91.19 118 ALA A C 1
ATOM 896 O O . ALA A 1 118 ? 2.663 10.630 9.224 1.00 91.19 118 ALA A O 1
ATOM 897 N N . GLY A 1 119 ? 2.657 12.672 8.301 1.00 89.56 119 GLY A N 1
ATOM 898 C CA . GLY A 1 119 ? 1.244 12.953 8.599 1.00 89.56 119 GLY A CA 1
ATOM 899 C C . GLY A 1 119 ? 0.852 12.909 10.088 1.00 89.56 119 GLY A C 1
ATOM 900 O O . GLY A 1 119 ? -0.330 12.965 10.404 1.00 89.56 119 GLY A O 1
ATOM 901 N N . GLY A 1 120 ? 1.809 12.802 11.020 1.00 92.81 120 GLY A N 1
ATOM 902 C CA . GLY A 1 120 ? 1.532 12.557 12.440 1.00 92.81 120 GLY A CA 1
ATOM 903 C C . GLY A 1 120 ? 1.314 11.081 12.801 1.00 92.81 120 GLY A C 1
ATOM 904 O O . GLY A 1 120 ? 0.977 10.788 13.948 1.00 92.81 120 GLY A O 1
ATOM 905 N N . PHE A 1 121 ? 1.526 10.152 11.865 1.00 94.69 121 PHE A N 1
ATOM 906 C CA . PHE A 1 121 ? 1.438 8.713 12.103 1.00 94.69 121 PHE A CA 1
ATOM 907 C C . PHE A 1 121 ? 2.672 8.197 12.840 1.00 94.69 121 PHE A C 1
ATOM 909 O O . PHE A 1 121 ? 3.796 8.279 12.340 1.00 94.69 121 PHE A O 1
ATOM 916 N N . THR A 1 122 ? 2.465 7.613 14.017 1.00 94.12 122 THR A N 1
ATOM 917 C CA . THR A 1 122 ? 3.512 6.932 14.784 1.00 94.12 122 THR A CA 1
ATOM 918 C C . THR A 1 122 ? 3.351 5.422 14.661 1.00 94.12 122 THR A C 1
ATOM 920 O O . THR A 1 122 ? 2.425 4.871 15.246 1.00 94.12 122 THR A O 1
ATOM 923 N N . ASP A 1 123 ? 4.263 4.766 13.954 1.00 94.00 123 ASP A N 1
ATOM 924 C CA . ASP A 1 123 ? 4.344 3.306 13.874 1.00 94.00 123 ASP A CA 1
ATOM 925 C C . ASP A 1 123 ? 5.588 2.828 14.642 1.00 94.00 123 ASP A C 1
ATOM 927 O O . ASP A 1 123 ? 6.715 3.189 14.276 1.00 94.00 123 ASP A O 1
ATOM 931 N N . PRO A 1 124 ? 5.415 2.096 15.756 1.00 93.38 124 PRO A N 1
ATOM 932 C CA . PRO A 1 124 ? 6.531 1.581 16.540 1.00 93.38 124 PRO A CA 1
ATOM 933 C C . PRO A 1 124 ? 7.158 0.322 15.926 1.00 93.38 124 PRO A C 1
ATOM 935 O O . PRO A 1 124 ? 8.234 -0.093 16.367 1.00 93.38 124 PRO A O 1
ATOM 938 N N . SER A 1 125 ? 6.489 -0.305 14.960 1.00 94.50 125 SER A N 1
ATOM 939 C CA . SER A 1 125 ? 6.902 -1.557 14.351 1.00 94.50 125 SER A CA 1
ATOM 940 C C . SER A 1 125 ? 7.737 -1.317 13.092 1.00 94.50 125 SER A C 1
ATOM 942 O O . SER A 1 125 ? 7.804 -0.228 12.531 1.00 94.50 125 SER A O 1
ATOM 944 N N . THR A 1 126 ? 8.482 -2.335 12.675 1.00 95.94 126 THR A N 1
ATOM 945 C CA . THR A 1 126 ? 9.124 -2.355 11.358 1.00 95.94 126 THR A CA 1
ATOM 946 C C . THR A 1 126 ? 8.726 -3.668 10.711 1.00 95.94 126 THR A C 1
ATOM 948 O O . THR A 1 126 ? 8.942 -4.721 11.325 1.00 95.94 126 THR A O 1
ATOM 951 N N . PRO A 1 127 ? 8.149 -3.646 9.501 1.00 97.12 127 PRO A N 1
ATOM 952 C CA . PRO A 1 127 ? 7.634 -4.855 8.897 1.00 97.12 127 PRO A CA 1
ATOM 953 C C . PRO A 1 127 ? 8.765 -5.803 8.508 1.00 97.12 127 PRO A C 1
ATOM 955 O O . PRO A 1 127 ? 9.879 -5.393 8.163 1.00 97.12 127 PRO A O 1
ATOM 958 N N . VAL A 1 128 ? 8.464 -7.098 8.490 1.00 96.06 128 VAL A N 1
ATOM 959 C CA . VAL A 1 128 ? 9.348 -8.077 7.852 1.00 96.06 128 VAL A CA 1
ATOM 960 C C . VAL A 1 128 ? 9.386 -7.801 6.344 1.00 96.06 128 VAL A C 1
ATOM 962 O O . VAL A 1 128 ? 8.400 -7.354 5.754 1.00 96.06 128 VAL A O 1
ATOM 965 N N . GLY A 1 129 ? 10.549 -8.030 5.730 1.00 96.12 129 GLY A N 1
ATOM 966 C CA . GLY A 1 129 ? 10.725 -7.855 4.290 1.00 96.12 129 GLY A CA 1
ATOM 967 C C . GLY A 1 129 ? 9.790 -8.774 3.485 1.00 96.12 129 GLY A C 1
ATOM 968 O O . GLY A 1 129 ? 9.613 -9.931 3.883 1.00 96.12 129 GLY A O 1
ATOM 969 N N . PRO A 1 130 ? 9.222 -8.306 2.357 1.00 97.00 130 PRO A N 1
ATOM 970 C CA . PRO A 1 130 ? 8.351 -9.124 1.517 1.00 97.00 130 PRO A CA 1
ATOM 971 C C . PRO A 1 130 ? 9.067 -10.373 0.993 1.00 97.00 130 PRO A C 1
ATOM 973 O O . PRO A 1 130 ? 10.247 -10.325 0.639 1.00 97.00 130 PRO A O 1
ATOM 976 N N . THR A 1 131 ? 8.349 -11.493 0.891 1.00 96.44 131 THR A N 1
ATOM 977 C CA . THR A 1 131 ? 8.882 -12.745 0.325 1.00 96.44 131 THR A CA 1
ATOM 978 C C . THR A 1 131 ? 8.299 -13.005 -1.065 1.00 96.44 131 THR A C 1
ATOM 980 O O . THR A 1 131 ? 7.086 -13.000 -1.242 1.00 96.44 131 THR A O 1
ATOM 983 N N . GLY A 1 132 ? 9.154 -13.200 -2.074 1.00 93.50 132 GLY A N 1
ATOM 984 C CA . GLY A 1 132 ? 8.755 -13.311 -3.485 1.00 93.50 132 GLY A CA 1
ATOM 985 C C . GLY A 1 132 ? 9.885 -12.889 -4.443 1.00 93.50 132 GLY A C 1
ATOM 986 O O . GLY A 1 132 ? 11.043 -12.853 -4.016 1.00 93.50 132 GLY A O 1
ATOM 987 N N . PRO A 1 133 ? 9.582 -12.548 -5.712 1.00 93.50 133 PRO A N 1
ATOM 988 C CA . PRO A 1 133 ? 8.261 -12.632 -6.340 1.00 93.50 133 PRO A CA 1
ATOM 989 C C . PRO A 1 133 ? 7.849 -14.075 -6.656 1.00 93.50 133 PRO A C 1
ATOM 991 O O . PRO A 1 133 ? 8.694 -14.918 -6.961 1.00 93.50 133 PRO A O 1
ATOM 994 N N . SER A 1 134 ? 6.544 -14.339 -6.651 1.00 91.44 134 SER A N 1
ATOM 995 C CA . SER A 1 134 ? 5.934 -15.523 -7.272 1.00 91.44 134 SER A CA 1
ATOM 996 C C . SER A 1 134 ? 5.011 -15.095 -8.419 1.00 91.44 134 SER A C 1
ATOM 998 O O . SER A 1 134 ? 4.436 -14.011 -8.351 1.00 91.44 134 SER A O 1
ATOM 1000 N N . PRO A 1 135 ? 4.867 -15.889 -9.495 1.00 86.31 135 PRO A N 1
ATOM 1001 C CA . PRO A 1 135 ? 3.913 -15.571 -10.554 1.00 86.31 135 PRO A CA 1
ATOM 1002 C C . PRO A 1 135 ? 2.473 -15.706 -10.041 1.00 86.31 135 PRO A C 1
ATOM 1004 O O . PRO A 1 135 ? 2.132 -16.719 -9.427 1.00 86.31 135 PRO A O 1
ATOM 1007 N N . VAL A 1 136 ? 1.618 -14.729 -10.351 1.00 80.69 136 VAL A N 1
ATOM 1008 C CA . VAL A 1 136 ? 0.187 -14.787 -10.018 1.00 80.69 136 VAL A CA 1
ATOM 1009 C C . VAL A 1 136 ? -0.552 -15.587 -11.086 1.00 80.69 136 VAL A C 1
ATOM 1011 O O . VAL A 1 136 ? -0.365 -15.378 -12.285 1.00 80.69 136 VAL A O 1
ATOM 1014 N N . SER A 1 137 ? -1.424 -16.513 -10.681 1.00 73.25 137 SER A N 1
ATOM 1015 C CA . SER A 1 137 ? -2.253 -17.233 -11.654 1.00 73.25 137 SER A CA 1
ATOM 1016 C C . SER A 1 137 ? -3.413 -16.356 -12.149 1.00 73.25 137 SER A C 1
ATOM 1018 O O . SER A 1 137 ? -4.164 -15.808 -11.347 1.00 73.25 137 SER A O 1
ATOM 1020 N N . ILE A 1 138 ? -3.631 -16.280 -13.467 1.00 63.88 138 ILE A N 1
ATOM 1021 C CA . ILE A 1 138 ? -4.743 -15.511 -14.074 1.00 63.88 138 ILE A CA 1
ATOM 1022 C C . ILE A 1 138 ? -6.118 -15.971 -13.542 1.00 63.88 138 ILE A C 1
ATOM 1024 O O . ILE A 1 138 ? -7.040 -15.170 -13.388 1.00 63.88 138 ILE A O 1
ATOM 1028 N N . ALA A 1 139 ? -6.261 -17.257 -13.200 1.00 59.75 139 ALA A N 1
ATOM 1029 C CA . ALA A 1 139 ? -7.484 -17.793 -12.597 1.00 59.75 139 ALA A CA 1
ATOM 1030 C C . ALA A 1 139 ? -7.779 -17.182 -11.212 1.00 59.75 139 ALA A C 1
ATOM 1032 O O . ALA A 1 139 ? -8.940 -16.989 -10.861 1.00 59.75 139 ALA A O 1
ATOM 1033 N N . PHE A 1 140 ? -6.738 -16.847 -10.446 1.00 67.00 140 PHE A N 1
ATOM 1034 C CA . PHE A 1 140 ? -6.865 -16.195 -9.144 1.00 67.00 140 PHE A CA 1
ATOM 1035 C C . PHE A 1 140 ? -7.337 -14.740 -9.279 1.00 67.00 140 PHE A C 1
ATOM 1037 O O . PHE A 1 140 ? -8.173 -14.302 -8.499 1.00 67.00 140 PHE A O 1
ATOM 1044 N N . LEU A 1 141 ? -6.885 -14.028 -10.314 1.00 63.72 141 LEU A N 1
ATOM 1045 C CA . LEU A 1 141 ? -7.282 -12.638 -10.580 1.00 63.72 141 LEU A CA 1
ATOM 1046 C C . LEU A 1 141 ? -8.717 -12.512 -11.115 1.00 63.72 141 LEU A C 1
ATOM 1048 O O . LEU A 1 141 ? -9.390 -11.526 -10.861 1.00 63.72 141 LEU A O 1
ATOM 1052 N N . THR A 1 142 ? -9.204 -13.518 -11.844 1.00 57.75 142 THR A N 1
ATOM 1053 C CA . THR A 1 142 ? -10.516 -13.467 -12.525 1.00 57.75 142 THR A CA 1
ATOM 1054 C C . THR A 1 142 ? -11.668 -14.093 -11.736 1.00 57.75 142 THR A C 1
ATOM 1056 O O . THR A 1 142 ? -12.829 -13.921 -12.104 1.00 57.75 142 THR A O 1
ATOM 1059 N N . SER A 1 143 ? -11.375 -14.844 -10.670 1.00 57.75 143 SER A N 1
ATOM 1060 C CA . SER A 1 143 ? -12.386 -15.511 -9.830 1.00 57.75 143 SER A CA 1
ATOM 1061 C C . SER A 1 143 ? -12.145 -15.374 -8.323 1.00 57.75 143 SER A C 1
ATOM 1063 O O . SER A 1 143 ? -12.833 -16.022 -7.532 1.00 57.75 143 SER A O 1
ATOM 1065 N N . GLY A 1 144 ? -11.150 -14.578 -7.932 1.00 60.00 144 GLY A N 1
ATOM 1066 C CA . GLY A 1 144 ? -10.661 -14.474 -6.562 1.00 60.00 144 GLY A CA 1
ATOM 1067 C C . GLY A 1 144 ? -10.913 -13.108 -5.899 1.00 60.00 144 GLY A C 1
ATOM 1068 O O . GLY A 1 144 ? -11.854 -12.418 -6.281 1.00 60.00 144 GLY A O 1
ATOM 1069 N N . PRO A 1 145 ? -10.113 -12.751 -4.870 1.00 58.31 145 PRO A N 1
ATOM 1070 C CA . PRO A 1 145 ? -10.321 -11.610 -3.958 1.00 58.31 145 PRO A CA 1
ATOM 1071 C C . PRO A 1 145 ? -10.410 -10.240 -4.614 1.00 58.31 145 PRO A C 1
ATOM 1073 O O . PRO A 1 145 ? -10.963 -9.313 -4.031 1.00 58.31 145 PRO A O 1
ATOM 1076 N N . LEU A 1 146 ? -9.761 -10.092 -5.762 1.00 59.41 146 LEU A N 1
ATOM 1077 C CA . LEU A 1 146 ? -9.610 -8.810 -6.413 1.00 59.41 146 LEU A CA 1
ATOM 1078 C C . LEU A 1 146 ? -10.845 -8.606 -7.277 1.00 59.41 146 LEU A C 1
ATOM 1080 O O . LEU A 1 146 ? -11.013 -9.244 -8.317 1.00 59.41 146 LEU A O 1
ATOM 1084 N N . THR A 1 147 ? -11.751 -7.762 -6.784 1.00 54.69 147 THR A N 1
ATOM 1085 C CA . THR A 1 147 ? -12.836 -7.201 -7.596 1.00 54.69 147 THR A CA 1
ATOM 1086 C C . THR A 1 147 ? -12.222 -6.639 -8.890 1.00 54.69 147 THR A C 1
ATOM 1088 O O . THR A 1 147 ? -11.063 -6.240 -8.859 1.00 54.69 147 THR A O 1
ATOM 1091 N N . PRO A 1 148 ? -12.907 -6.647 -10.048 1.00 51.47 148 PRO A N 1
ATOM 1092 C CA . PRO A 1 148 ? -12.299 -6.184 -11.292 1.00 51.47 148 PRO A CA 1
ATOM 1093 C C . PRO A 1 148 ? -12.006 -4.677 -11.267 1.00 51.47 148 PRO A C 1
ATOM 1095 O O . PRO A 1 148 ? -12.805 -3.885 -11.751 1.00 51.47 148 PRO A O 1
ATOM 1098 N N . HIS A 1 149 ? -10.850 -4.286 -10.750 1.00 59.00 149 HIS A N 1
ATOM 1099 C CA . HIS A 1 149 ? -10.200 -3.027 -11.078 1.00 59.00 149 HIS A CA 1
ATOM 1100 C C . HIS A 1 149 ? -9.068 -3.356 -12.054 1.00 59.00 149 HIS A C 1
ATOM 1102 O O . HIS A 1 149 ? -8.172 -4.168 -11.806 1.00 59.00 149 HIS A O 1
ATOM 1108 N N . SER A 1 150 ? -9.228 -2.832 -13.268 1.00 57.28 150 SER A N 1
ATOM 1109 C CA . SER A 1 150 ? -8.268 -2.954 -14.362 1.00 57.28 150 SER A CA 1
ATOM 1110 C C . SER A 1 150 ? -6.894 -2.462 -13.885 1.00 57.28 150 SER A C 1
ATOM 1112 O O . SER A 1 150 ? -6.857 -1.473 -13.162 1.00 57.28 150 SER A O 1
ATOM 1114 N N . PRO A 1 151 ? -5.764 -3.091 -14.270 1.00 69.06 151 PRO A N 1
ATOM 1115 C CA . PRO A 1 151 ? -5.580 -4.034 -15.372 1.00 69.06 151 PRO A CA 1
ATOM 1116 C C . PRO A 1 151 ? -5.062 -5.424 -14.935 1.00 69.06 151 PRO A C 1
ATOM 1118 O O . PRO A 1 151 ? -4.403 -6.124 -15.713 1.00 69.06 151 PRO A O 1
ATOM 1121 N N . LEU A 1 152 ? -5.310 -5.853 -13.694 1.00 72.81 152 LEU A N 1
ATOM 1122 C CA . LEU A 1 152 ? -4.901 -7.185 -13.237 1.00 72.81 152 LEU A CA 1
ATOM 1123 C C . LEU A 1 152 ? -5.572 -8.290 -14.073 1.00 72.81 152 LEU A C 1
ATOM 1125 O O . LEU A 1 152 ? -6.790 -8.422 -14.113 1.00 72.81 152 LEU A O 1
ATOM 1129 N N . GLY A 1 153 ? -4.761 -9.104 -14.756 1.00 70.50 153 GLY A N 1
ATOM 1130 C CA . GLY A 1 153 ? -5.246 -10.196 -15.608 1.00 70.50 153 GLY A CA 1
ATOM 1131 C C . GLY A 1 153 ? -5.565 -9.801 -17.055 1.00 70.50 153 GLY A C 1
ATOM 1132 O O . GLY A 1 153 ? -6.097 -10.633 -17.795 1.00 70.50 153 GLY A O 1
ATOM 1133 N N . ALA A 1 154 ? -5.223 -8.578 -17.478 1.00 82.31 154 ALA A N 1
ATOM 1134 C CA . ALA A 1 154 ? -5.214 -8.216 -18.893 1.00 82.31 154 ALA A CA 1
ATOM 1135 C C . ALA A 1 154 ? -4.265 -9.146 -19.688 1.00 82.31 154 ALA A C 1
ATOM 1137 O O . ALA A 1 154 ? -3.221 -9.546 -19.169 1.00 82.31 154 ALA A O 1
ATOM 1138 N N . PRO A 1 155 ? -4.618 -9.538 -20.930 1.00 83.56 155 PRO A N 1
ATOM 1139 C CA . PRO A 1 155 ? -3.887 -10.560 -21.688 1.00 83.56 155 PRO A CA 1
ATOM 1140 C C . PRO A 1 155 ? -2.456 -10.161 -22.071 1.00 83.56 155 PRO A C 1
ATOM 1142 O O . PRO A 1 155 ? -1.666 -11.032 -22.415 1.00 83.56 155 PRO A O 1
ATOM 1145 N N . ASP A 1 156 ? -2.148 -8.869 -22.032 1.00 88.62 156 ASP A N 1
ATOM 1146 C CA . ASP A 1 156 ? -0.861 -8.243 -22.327 1.00 88.62 156 ASP A CA 1
ATOM 1147 C C . ASP A 1 156 ? -0.091 -7.846 -21.058 1.00 88.62 156 ASP A C 1
ATOM 1149 O O . ASP A 1 156 ? 0.895 -7.114 -21.129 1.00 88.62 156 ASP A O 1
ATOM 1153 N N . ARG A 1 157 ? -0.531 -8.310 -19.880 1.00 88.69 157 ARG A N 1
ATOM 1154 C CA . ARG A 1 157 ? 0.118 -8.007 -18.604 1.00 88.69 157 ARG A CA 1
ATOM 1155 C C . ARG A 1 157 ? 0.548 -9.256 -17.856 1.00 88.69 157 ARG A C 1
ATOM 1157 O O . ARG A 1 157 ? -0.174 -10.248 -17.760 1.00 88.69 157 ARG A O 1
ATOM 1164 N N . LEU A 1 158 ? 1.725 -9.164 -17.251 1.00 90.44 158 LEU A N 1
ATOM 1165 C CA . LEU A 1 158 ? 2.227 -10.109 -16.268 1.00 90.44 158 LEU A CA 1
ATOM 1166 C C . LEU A 1 158 ? 1.965 -9.560 -14.866 1.00 90.44 158 LEU A C 1
ATOM 1168 O O . LEU A 1 158 ? 2.219 -8.387 -14.609 1.00 90.44 158 LEU A O 1
ATOM 1172 N N . ALA A 1 159 ? 1.519 -10.423 -13.953 1.00 91.12 159 ALA A N 1
ATOM 1173 C CA . ALA A 1 159 ? 1.386 -10.106 -12.537 1.00 91.12 159 ALA A CA 1
ATOM 1174 C C . ALA A 1 159 ? 2.302 -10.996 -11.686 1.00 91.12 159 ALA A C 1
ATOM 1176 O O . ALA A 1 159 ? 2.404 -12.211 -11.895 1.00 91.12 159 ALA A O 1
ATOM 1177 N N . VAL A 1 160 ? 2.953 -10.379 -10.707 1.00 93.44 160 VAL A N 1
ATOM 1178 C CA . VAL A 1 160 ? 3.809 -11.026 -9.710 1.00 93.44 160 VAL A CA 1
ATOM 1179 C C . VAL A 1 160 ? 3.391 -10.586 -8.314 1.00 93.44 160 VAL A C 1
ATOM 1181 O O . VAL A 1 160 ? 2.952 -9.455 -8.122 1.00 93.44 160 VAL A O 1
ATOM 1184 N N . GLU A 1 161 ? 3.526 -11.483 -7.344 1.00 94.12 161 GLU A N 1
ATOM 1185 C CA . GLU A 1 161 ? 3.121 -11.244 -5.961 1.00 94.12 161 GLU A CA 1
ATOM 1186 C C . GLU A 1 161 ? 4.257 -11.464 -4.963 1.00 94.12 161 GLU A C 1
ATOM 1188 O O . GLU A 1 161 ? 5.164 -12.279 -5.171 1.00 94.12 161 GLU A O 1
ATOM 1193 N N . TRP A 1 162 ? 4.161 -10.754 -3.843 1.00 96.75 162 TRP A N 1
ATOM 1194 C CA . TRP A 1 162 ? 5.007 -10.910 -2.672 1.00 96.75 162 TRP A CA 1
ATOM 1195 C C . TRP A 1 162 ? 4.136 -11.091 -1.436 1.00 96.75 162 TRP A C 1
ATOM 1197 O O . TRP A 1 162 ? 3.190 -10.342 -1.211 1.00 96.75 162 TRP A O 1
ATOM 1207 N N . ASN A 1 163 ? 4.488 -12.060 -0.600 1.00 96.19 163 ASN A N 1
ATOM 1208 C CA . ASN A 1 163 ? 3.821 -12.283 0.671 1.00 96.19 163 ASN A CA 1
ATOM 1209 C C . ASN A 1 163 ? 4.386 -11.323 1.730 1.00 96.19 163 ASN A C 1
ATOM 1211 O O . ASN A 1 163 ? 5.598 -11.299 1.976 1.00 96.19 163 ASN A O 1
ATOM 1215 N N . LEU A 1 164 ? 3.489 -10.538 2.332 1.00 96.44 164 LEU A N 1
ATOM 1216 C CA . LEU A 1 164 ? 3.745 -9.571 3.404 1.00 96.44 164 LEU A CA 1
ATOM 1217 C C . LEU A 1 164 ? 3.473 -10.147 4.804 1.00 96.44 164 LEU A C 1
ATOM 1219 O O . LEU A 1 164 ? 3.752 -9.496 5.810 1.00 96.44 164 LEU A O 1
ATOM 1223 N N . GLY A 1 165 ? 2.942 -11.366 4.879 1.00 94.62 165 GLY A N 1
ATOM 1224 C CA . GLY A 1 165 ? 2.678 -12.090 6.113 1.00 94.62 165 GLY A CA 1
ATOM 1225 C C . GLY A 1 165 ? 1.285 -11.844 6.682 1.00 94.62 165 GLY A C 1
ATOM 1226 O O . GLY A 1 165 ? 0.292 -11.763 5.960 1.00 94.62 165 GLY A O 1
ATOM 1227 N N . MET A 1 166 ? 1.211 -11.805 8.011 1.00 93.94 166 MET A N 1
ATOM 1228 C CA . MET A 1 166 ? -0.024 -11.581 8.757 1.00 93.94 166 MET A CA 1
ATOM 1229 C C . MET A 1 166 ? -0.019 -10.184 9.364 1.00 93.94 166 MET A C 1
ATOM 1231 O O . MET A 1 166 ? 1.004 -9.723 9.873 1.00 93.94 166 MET A O 1
ATOM 1235 N N . PHE A 1 167 ? -1.174 -9.536 9.313 1.00 95.94 167 PHE A N 1
ATOM 1236 C CA . PHE A 1 167 ? -1.445 -8.270 9.964 1.00 95.94 167 PHE A CA 1
ATOM 1237 C C . PHE A 1 167 ? -2.222 -8.577 11.245 1.00 95.94 167 PHE A C 1
ATOM 1239 O O . PHE A 1 167 ? -3.395 -8.964 11.215 1.00 95.94 167 PHE A O 1
ATOM 1246 N N . GLU A 1 168 ? -1.524 -8.477 12.374 1.00 93.75 168 GLU A N 1
ATOM 1247 C CA . GLU A 1 168 ? -2.022 -8.852 13.703 1.00 93.75 168 GLU A CA 1
ATOM 1248 C C . GLU A 1 168 ? -1.781 -7.774 14.768 1.00 93.75 168 GLU A C 1
ATOM 1250 O O . GLU A 1 168 ? -2.252 -7.927 15.900 1.00 93.75 168 GLU A O 1
ATOM 1255 N N . LEU A 1 169 ? -1.011 -6.734 14.438 1.00 95.00 169 LEU A N 1
ATOM 1256 C CA . LEU A 1 169 ? -0.610 -5.679 15.361 1.00 95.00 169 LEU A CA 1
ATOM 1257 C C . LEU A 1 169 ? -1.626 -4.545 15.354 1.00 95.00 169 LEU A C 1
ATOM 1259 O O . LEU A 1 169 ? -2.001 -4.064 14.304 1.00 95.00 169 LEU A O 1
ATOM 1263 N N . THR A 1 170 ? -2.022 -4.065 16.527 1.00 94.94 170 THR A N 1
ATOM 1264 C CA . THR A 1 170 ? -2.954 -2.934 16.671 1.00 94.94 170 THR A CA 1
ATOM 1265 C C . THR A 1 170 ? -2.224 -1.684 17.171 1.00 94.94 170 THR A C 1
ATOM 1267 O O . THR A 1 170 ? -2.736 -0.959 18.030 1.00 94.94 170 THR A O 1
ATOM 1270 N N . ASP A 1 171 ? -0.970 -1.511 16.764 1.00 95.12 171 ASP A N 1
ATOM 1271 C CA . ASP A 1 171 ? 0.004 -0.614 17.392 1.00 95.12 171 ASP A CA 1
ATOM 1272 C C . ASP A 1 171 ? 0.206 0.711 16.653 1.00 95.12 171 ASP A C 1
ATOM 1274 O O . ASP A 1 171 ? 0.827 1.625 17.200 1.00 95.12 171 ASP A O 1
ATOM 1278 N N . SER A 1 172 ? -0.359 0.835 15.454 1.00 96.12 172 SER A N 1
ATOM 1279 C CA . SER A 1 172 ? -0.266 2.020 14.614 1.00 96.12 172 SER A CA 1
ATOM 1280 C C . SER A 1 172 ? -1.624 2.718 14.542 1.00 96.12 172 SER A C 1
ATOM 1282 O O . SER A 1 172 ? -2.632 2.050 14.311 1.00 96.12 172 SER A O 1
ATOM 1284 N N . PRO A 1 173 ? -1.713 4.047 14.723 1.00 95.50 173 PRO A N 1
ATOM 1285 C CA . PRO A 1 173 ? -2.952 4.757 14.447 1.00 95.50 173 PRO A CA 1
ATOM 1286 C C . PRO A 1 173 ? -3.212 4.705 12.937 1.00 95.50 173 PRO A C 1
ATOM 1288 O O . PRO A 1 173 ? -2.285 4.863 12.150 1.00 95.50 173 PRO A O 1
ATOM 1291 N N . ILE A 1 174 ? -4.453 4.483 12.519 1.00 94.69 174 ILE A N 1
ATOM 1292 C CA . ILE A 1 174 ? -4.816 4.385 11.096 1.00 94.69 174 ILE A CA 1
ATOM 1293 C C . ILE A 1 174 ? -5.789 5.495 10.714 1.00 94.69 174 ILE A C 1
ATOM 1295 O O . ILE A 1 174 ? -6.387 6.152 11.570 1.00 94.69 174 ILE A O 1
ATOM 1299 N N . ALA A 1 175 ? -5.943 5.729 9.419 1.00 92.69 175 ALA A N 1
ATOM 1300 C CA . ALA A 1 175 ? -6.935 6.645 8.885 1.00 92.69 175 ALA A CA 1
ATOM 1301 C C . ALA A 1 175 ? -7.548 6.083 7.608 1.00 92.69 175 ALA A C 1
ATOM 1303 O O . ALA A 1 175 ? -7.132 5.043 7.100 1.00 92.69 175 ALA A O 1
ATOM 1304 N N . ASP A 1 176 ? -8.556 6.789 7.119 1.00 88.25 176 ASP A N 1
ATOM 1305 C CA . ASP A 1 176 ? -9.064 6.599 5.774 1.00 88.25 176 ASP A CA 1
ATOM 1306 C C . ASP A 1 176 ? -8.175 7.396 4.809 1.00 88.25 176 ASP A C 1
ATOM 1308 O O . ASP A 1 176 ? -8.225 8.629 4.792 1.00 88.25 176 ASP A O 1
ATOM 1312 N N . PHE A 1 177 ? -7.332 6.697 4.046 1.00 85.44 177 PHE A N 1
ATOM 1313 C CA . PHE A 1 177 ? -6.478 7.314 3.027 1.00 85.44 177 PHE A CA 1
ATOM 1314 C C . PHE A 1 177 ? -7.235 7.598 1.719 1.00 85.44 177 PHE A C 1
ATOM 1316 O O . PHE A 1 177 ? -6.640 8.109 0.775 1.00 85.44 177 PHE A O 1
ATOM 1323 N N . PHE A 1 178 ? -8.550 7.347 1.691 1.00 75.19 178 PHE A N 1
ATOM 1324 C CA . PHE A 1 178 ? -9.444 7.599 0.559 1.00 75.19 178 PHE A CA 1
ATOM 1325 C C . PHE A 1 178 ? -10.418 8.765 0.802 1.00 75.19 178 PHE A C 1
ATOM 1327 O O . PHE A 1 178 ? -11.036 9.284 -0.127 1.00 75.19 178 PHE A O 1
ATOM 1334 N N . GLY A 1 179 ? -10.598 9.181 2.058 1.00 65.00 179 GLY A N 1
ATOM 1335 C CA . GLY A 1 179 ? -11.703 10.042 2.467 1.00 65.00 179 GLY A CA 1
ATOM 1336 C C . GLY A 1 179 ? -11.598 11.517 2.051 1.00 65.00 179 GLY A C 1
ATOM 1337 O O . GLY A 1 179 ? -10.929 12.302 2.715 1.00 65.00 179 GLY A O 1
ATOM 1338 N N . SER A 1 180 ? -12.407 11.909 1.058 1.00 49.47 180 SER A N 1
ATOM 1339 C CA . SER A 1 180 ? -13.103 13.203 0.820 1.00 49.47 180 SER A CA 1
ATOM 1340 C C . SER A 1 180 ? -12.368 14.548 0.935 1.00 49.47 180 SER A C 1
ATOM 1342 O O . SER A 1 180 ? -13.014 15.596 0.818 1.00 49.47 180 SER A O 1
ATOM 1344 N N . ALA A 1 181 ? -11.054 14.583 1.136 1.00 49.38 181 ALA A N 1
ATOM 1345 C CA . ALA A 1 181 ? -10.319 15.806 0.869 1.00 49.38 181 ALA A CA 1
ATOM 1346 C C . ALA A 1 181 ? -10.342 16.010 -0.647 1.00 49.38 181 ALA A C 1
ATOM 1348 O O . ALA A 1 181 ? -9.587 15.362 -1.358 1.00 49.38 181 ALA A O 1
ATOM 1349 N N . SER A 1 182 ? -11.242 16.876 -1.126 1.00 46.12 182 SER A N 1
ATOM 1350 C CA . SER A 1 182 ? -11.215 17.410 -2.489 1.00 46.12 182 SER A CA 1
ATOM 1351 C C . SER A 1 182 ? -9.764 17.702 -2.851 1.00 46.12 182 SER A C 1
ATOM 1353 O O . SER A 1 182 ? -9.117 18.511 -2.170 1.00 46.12 182 SER A O 1
ATOM 1355 N N . ILE A 1 183 ? -9.245 17.023 -3.869 1.00 47.69 183 ILE A N 1
ATOM 1356 C CA . ILE A 1 183 ? -7.804 16.898 -4.138 1.00 47.69 183 ILE A CA 1
ATOM 1357 C C . ILE A 1 183 ? -7.228 18.180 -4.774 1.00 47.69 183 ILE A C 1
ATOM 1359 O O . ILE A 1 183 ? -6.135 18.222 -5.322 1.00 47.69 183 ILE A O 1
ATOM 1363 N N . GLU A 1 184 ? -7.897 19.316 -4.564 1.00 51.06 184 GLU A N 1
ATOM 1364 C CA . GLU A 1 184 ? -7.238 20.623 -4.605 1.00 51.06 184 GLU A CA 1
ATOM 1365 C C . GLU A 1 184 ? -6.171 20.776 -3.494 1.00 51.06 184 GLU A C 1
ATOM 1367 O O . GLU A 1 184 ? -5.425 21.759 -3.457 1.00 51.06 184 GLU A O 1
ATOM 1372 N N . ALA A 1 185 ? -6.084 19.814 -2.568 1.00 45.69 185 ALA A N 1
ATOM 1373 C CA . ALA A 1 185 ? -5.074 19.743 -1.525 1.00 45.69 185 ALA A CA 1
ATOM 1374 C C . ALA A 1 185 ? -3.689 19.393 -2.102 1.00 45.69 185 ALA A C 1
ATOM 1376 O O . ALA A 1 185 ? -3.337 18.229 -2.225 1.00 45.69 185 ALA A O 1
ATOM 1377 N N . ALA A 1 186 ? -2.942 20.450 -2.429 1.00 51.91 186 ALA A N 1
ATOM 1378 C CA . ALA A 1 186 ? -1.484 20.616 -2.416 1.00 51.91 186 ALA A CA 1
ATOM 1379 C C . ALA A 1 186 ? -0.595 19.358 -2.327 1.00 51.91 186 ALA A C 1
ATOM 1381 O O . ALA A 1 186 ? -0.765 18.534 -1.430 1.00 51.91 186 ALA A O 1
ATOM 1382 N N . ASP A 1 187 ? 0.470 19.336 -3.143 1.00 58.47 187 ASP A N 1
ATOM 1383 C CA . ASP A 1 187 ? 1.659 18.488 -2.977 1.00 58.47 187 ASP A CA 1
ATOM 1384 C C . ASP A 1 187 ? 1.887 18.125 -1.491 1.00 58.47 187 ASP A C 1
ATOM 1386 O O . ASP A 1 187 ? 2.134 19.014 -0.665 1.00 58.47 187 ASP A O 1
ATOM 1390 N N . ASN A 1 188 ? 1.838 16.827 -1.159 1.00 64.75 188 ASN A N 1
ATOM 1391 C CA . ASN A 1 188 ? 1.975 16.243 0.192 1.00 64.75 188 ASN A CA 1
ATOM 1392 C C . ASN A 1 188 ? 0.707 16.151 1.067 1.00 64.75 188 ASN A C 1
ATOM 1394 O O . ASN A 1 188 ? 0.807 16.253 2.297 1.00 64.75 188 ASN A O 1
ATOM 1398 N N . TRP A 1 189 ? -0.475 15.918 0.492 1.00 76.38 189 TRP A N 1
ATOM 1399 C CA . TRP A 1 189 ? -1.642 15.576 1.309 1.00 76.38 189 TRP A CA 1
ATOM 1400 C C . TRP A 1 189 ? -1.427 14.281 2.116 1.00 76.38 189 TRP A C 1
ATOM 1402 O O . TRP A 1 189 ? -0.946 13.272 1.605 1.00 76.38 189 TRP A O 1
ATOM 1412 N N . PHE A 1 190 ? -1.813 14.333 3.391 1.00 84.12 190 PHE A N 1
ATOM 1413 C CA . PHE A 1 190 ? -1.903 13.196 4.303 1.00 84.12 190 PHE A CA 1
ATOM 1414 C C . PHE A 1 190 ? -3.177 13.354 5.143 1.00 84.12 190 PHE A C 1
ATOM 1416 O O . PHE A 1 190 ? -3.410 14.452 5.672 1.00 84.12 190 PHE A O 1
ATOM 1423 N N . PRO A 1 191 ? -3.983 12.294 5.338 1.00 86.94 191 PRO A N 1
ATOM 1424 C CA . PRO A 1 191 ? -5.053 12.333 6.323 1.00 86.94 191 PRO A CA 1
ATOM 1425 C C . PRO A 1 191 ? -4.463 12.455 7.734 1.00 86.94 191 PRO A C 1
ATOM 1427 O O . PRO A 1 191 ? -3.329 12.057 7.995 1.00 86.94 191 PRO A O 1
ATOM 1430 N N . ALA A 1 192 ? -5.237 12.993 8.676 1.00 89.62 192 ALA A N 1
ATOM 1431 C CA . ALA A 1 192 ? -4.853 12.933 10.082 1.00 89.62 192 ALA A CA 1
ATOM 1432 C C . ALA A 1 192 ? -5.131 11.522 10.637 1.00 89.62 192 ALA A C 1
ATOM 1434 O O . ALA A 1 192 ? -6.181 10.955 10.314 1.00 89.62 192 ALA A O 1
ATOM 1435 N N . PRO A 1 193 ? -4.262 10.971 11.508 1.00 92.06 193 PRO A N 1
ATOM 1436 C CA . PRO A 1 193 ? -4.539 9.713 12.181 1.00 92.06 193 PRO A CA 1
ATOM 1437 C C . PRO A 1 193 ? -5.862 9.795 12.940 1.00 92.06 193 PRO A C 1
ATOM 1439 O O . PRO A 1 193 ? -6.171 10.799 13.592 1.00 92.06 193 PRO A O 1
ATOM 1442 N N . THR A 1 194 ? -6.651 8.732 12.860 1.00 86.94 194 THR A N 1
ATOM 1443 C CA . THR A 1 194 ? -7.908 8.645 13.599 1.00 86.94 194 THR A CA 1
ATOM 1444 C C . THR A 1 194 ? -7.659 8.078 14.998 1.00 86.94 194 THR A C 1
ATOM 1446 O O . THR A 1 194 ? -6.538 7.736 15.369 1.00 86.94 194 THR A O 1
ATOM 1449 N N . GLY A 1 195 ? -8.712 7.977 15.812 1.00 89.31 195 GLY A N 1
ATOM 1450 C CA . GLY A 1 195 ? -8.644 7.240 17.078 1.00 89.31 195 GLY A CA 1
ATOM 1451 C C . GLY A 1 195 ? -8.623 5.714 16.910 1.00 89.31 19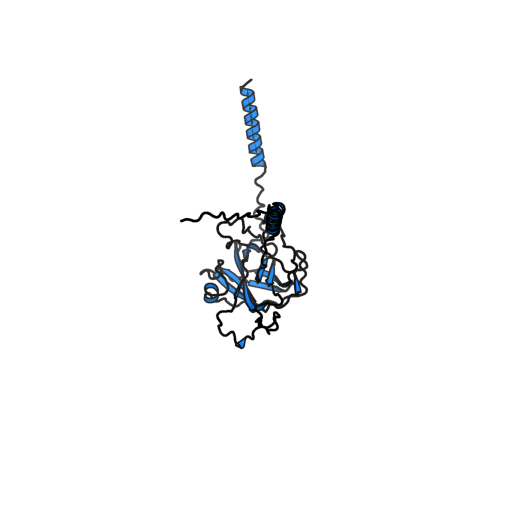5 GLY A C 1
ATOM 1452 O O . GLY A 1 195 ? -8.622 5.014 17.919 1.00 89.31 195 GLY A O 1
ATOM 1453 N N . GLN A 1 196 ? -8.670 5.205 15.674 1.00 91.62 196 GLN A N 1
ATOM 1454 C CA . GLN A 1 196 ? -8.593 3.777 15.370 1.00 91.62 196 GLN A CA 1
ATOM 1455 C C . GLN A 1 196 ? -7.136 3.341 15.241 1.00 91.62 196 GLN A C 1
ATOM 1457 O O . GLN A 1 196 ? -6.270 4.136 14.864 1.00 91.62 196 GLN A O 1
ATOM 1462 N N . THR A 1 197 ? -6.873 2.074 15.544 1.00 94.25 197 THR A N 1
ATOM 1463 C CA . THR A 1 197 ? -5.543 1.481 15.438 1.00 94.25 197 THR A CA 1
ATOM 1464 C C . THR A 1 197 ? -5.572 0.231 14.576 1.00 94.25 197 THR A C 1
ATOM 1466 O O . THR A 1 197 ? -6.588 -0.448 14.479 1.00 94.25 197 THR A O 1
ATOM 1469 N N . GLY A 1 198 ? -4.440 -0.064 13.958 1.00 95.62 198 GLY A N 1
ATOM 1470 C CA . GLY A 1 198 ? -4.229 -1.209 13.093 1.00 95.62 198 GLY A CA 1
ATOM 1471 C C . GLY A 1 198 ? -2.738 -1.468 12.911 1.00 95.62 198 GLY A C 1
ATOM 1472 O O . GLY A 1 198 ? -1.927 -1.040 13.741 1.00 95.62 198 GLY A O 1
ATOM 1473 N N . GLN A 1 199 ? -2.387 -2.119 11.807 1.00 96.81 199 GLN A N 1
ATOM 1474 C CA . GLN A 1 199 ? -1.005 -2.370 11.418 1.00 96.81 199 GLN A CA 1
ATOM 1475 C C . GLN A 1 199 ? -0.668 -1.574 10.160 1.00 96.81 199 GLN A C 1
ATOM 1477 O O . GLN A 1 199 ? -1.410 -1.613 9.176 1.00 96.81 199 GLN A O 1
ATOM 1482 N N . ILE A 1 200 ? 0.475 -0.890 10.176 1.00 97.19 200 ILE A N 1
ATOM 1483 C CA . ILE A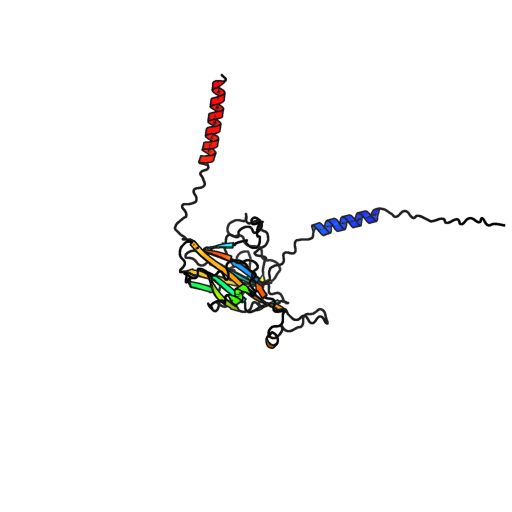 1 200 ? 1.040 -0.234 8.999 1.00 97.19 200 ILE A CA 1
ATOM 1484 C C . ILE A 1 200 ? 2.357 -0.931 8.670 1.00 97.19 200 ILE A C 1
ATOM 1486 O O . ILE A 1 200 ? 3.259 -0.993 9.495 1.00 97.19 200 ILE A O 1
ATOM 1490 N N . ASN A 1 201 ? 2.484 -1.437 7.448 1.00 97.94 201 ASN A N 1
ATOM 1491 C CA . ASN A 1 201 ? 3.757 -1.901 6.915 1.00 97.94 201 ASN A CA 1
ATOM 1492 C C . ASN A 1 201 ? 4.244 -0.886 5.876 1.00 97.94 201 ASN A C 1
ATOM 1494 O O . ASN A 1 201 ? 3.614 -0.733 4.829 1.00 97.94 201 ASN A O 1
ATOM 1498 N N . VAL A 1 202 ? 5.370 -0.217 6.144 1.00 97.50 202 VAL A N 1
ATOM 1499 C CA . VAL A 1 202 ? 5.987 0.725 5.196 1.00 97.50 202 VAL A CA 1
ATOM 1500 C C . VAL A 1 202 ? 7.219 0.109 4.536 1.00 97.50 202 VAL A C 1
ATOM 1502 O O . VAL A 1 202 ? 8.092 -0.463 5.198 1.00 97.50 202 VAL A O 1
ATOM 1505 N N . TYR A 1 203 ? 7.321 0.278 3.220 1.00 97.69 203 TYR A N 1
ATOM 1506 C CA . TYR A 1 203 ? 8.458 -0.156 2.417 1.00 97.69 203 TYR A CA 1
ATOM 1507 C C . TYR A 1 203 ? 8.974 0.994 1.552 1.00 97.69 203 TYR A C 1
ATOM 1509 O O . TYR A 1 203 ? 8.200 1.645 0.857 1.00 97.69 203 TYR A O 1
ATOM 1517 N N . ASP A 1 204 ? 10.289 1.207 1.539 1.00 96.38 204 ASP A N 1
ATOM 1518 C CA . ASP A 1 204 ? 10.937 1.957 0.463 1.00 96.38 204 ASP A CA 1
ATOM 1519 C C . ASP A 1 204 ? 11.068 1.015 -0.746 1.00 96.38 204 ASP A C 1
ATOM 1521 O O . ASP A 1 204 ? 11.798 0.017 -0.698 1.00 96.38 204 ASP A O 1
ATOM 1525 N N . VAL A 1 205 ? 10.324 1.306 -1.811 1.00 94.88 205 VAL A N 1
ATOM 1526 C CA . VAL A 1 205 ? 10.229 0.492 -3.026 1.00 94.88 205 VAL A CA 1
ATOM 1527 C C . VAL A 1 205 ? 11.038 1.142 -4.137 1.00 94.88 205 VAL A C 1
ATOM 1529 O O . VAL A 1 205 ? 10.783 2.280 -4.523 1.00 94.88 205 VAL A O 1
ATOM 1532 N N . LEU A 1 206 ? 12.013 0.409 -4.672 1.00 93.38 206 LEU A N 1
ATOM 1533 C CA . LEU A 1 206 ? 12.765 0.795 -5.862 1.00 93.38 206 LEU A CA 1
ATOM 1534 C C . LEU A 1 206 ? 12.298 -0.045 -7.047 1.00 93.38 206 LEU A C 1
ATOM 1536 O O . LEU A 1 206 ? 12.443 -1.268 -7.039 1.00 93.38 206 LEU A O 1
ATOM 1540 N N . VAL A 1 207 ? 11.803 0.627 -8.082 1.00 92.19 207 VAL A N 1
ATOM 1541 C CA . VAL A 1 207 ? 11.440 0.009 -9.359 1.00 92.19 207 VAL A CA 1
ATOM 1542 C C . VAL A 1 207 ? 12.524 0.341 -10.377 1.00 92.19 207 VAL A C 1
ATOM 1544 O O . VAL A 1 207 ? 12.981 1.476 -10.468 1.00 92.19 207 VAL A O 1
ATOM 1547 N N . SER A 1 208 ? 12.977 -0.650 -11.136 1.00 91.69 208 SER A N 1
ATOM 1548 C CA . SER A 1 208 ? 14.031 -0.473 -12.136 1.00 91.69 208 SER A CA 1
ATOM 1549 C C . SER A 1 208 ? 13.803 -1.363 -13.354 1.00 91.69 208 SER A C 1
ATOM 1551 O O .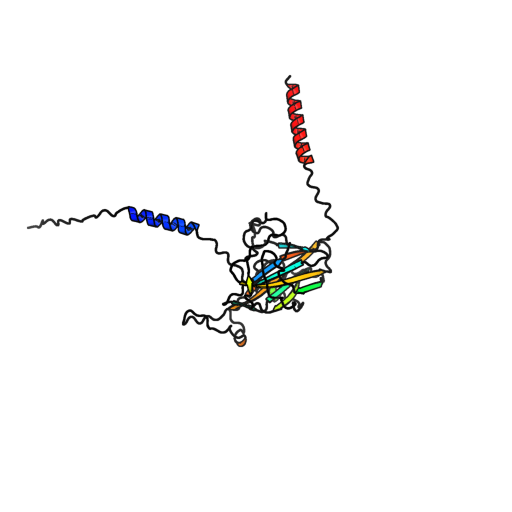 SER A 1 208 ? 13.039 -2.322 -13.296 1.00 91.69 208 SER A O 1
ATOM 1553 N N . GLY A 1 209 ? 14.476 -1.051 -14.466 1.00 90.56 209 GLY A N 1
ATOM 1554 C CA . GLY A 1 209 ? 14.365 -1.833 -15.703 1.00 90.56 209 GLY A CA 1
ATOM 1555 C C . GLY A 1 209 ? 13.129 -1.514 -16.549 1.00 90.56 209 GLY A C 1
ATOM 1556 O O . GLY A 1 209 ? 12.765 -2.316 -17.403 1.00 90.56 209 GLY A O 1
ATOM 1557 N N . LEU A 1 210 ? 12.497 -0.358 -16.329 1.00 90.19 210 LEU A N 1
ATOM 1558 C CA . LEU A 1 210 ? 11.350 0.111 -17.106 1.00 90.19 210 LEU A CA 1
ATOM 1559 C C . LEU A 1 210 ? 11.756 1.191 -18.122 1.00 90.19 210 LEU A C 1
ATOM 1561 O O . LEU A 1 210 ? 12.567 2.061 -17.791 1.00 90.19 210 LEU A O 1
ATOM 1565 N N . PRO A 1 211 ? 11.207 1.171 -19.350 1.00 90.44 211 PRO A N 1
ATOM 1566 C CA . PRO A 1 211 ? 11.354 2.276 -20.292 1.00 90.44 211 PRO A CA 1
ATOM 1567 C C . PRO A 1 211 ? 10.472 3.475 -19.903 1.00 90.44 211 PRO A C 1
ATOM 1569 O O . PRO A 1 211 ? 9.458 3.328 -19.222 1.00 90.44 211 PRO A O 1
ATOM 1572 N N . VAL A 1 212 ? 10.840 4.675 -20.371 1.00 86.62 212 VAL A N 1
ATOM 1573 C CA . VAL A 1 212 ? 10.036 5.908 -20.217 1.00 86.62 212 VAL A CA 1
ATOM 1574 C C . VAL A 1 212 ? 8.620 5.691 -20.734 1.00 86.62 212 VAL A C 1
ATOM 1576 O O . VAL A 1 212 ? 8.418 5.257 -21.866 1.00 86.62 212 VAL A O 1
ATOM 1579 N N . GLY A 1 213 ? 7.644 6.009 -19.887 1.00 85.25 213 GLY A N 1
ATOM 1580 C CA . GLY A 1 213 ? 6.224 5.854 -20.159 1.00 85.25 213 GLY A CA 1
ATOM 1581 C C . GLY A 1 213 ? 5.637 4.497 -19.775 1.00 85.25 213 GLY A C 1
ATOM 1582 O O . GLY A 1 213 ? 4.417 4.376 -19.846 1.00 85.25 213 GLY A O 1
ATOM 1583 N N . ALA A 1 214 ? 6.444 3.515 -19.355 1.00 89.62 214 ALA A N 1
ATOM 1584 C CA . ALA A 1 214 ? 5.922 2.250 -18.846 1.00 89.62 214 ALA A CA 1
ATOM 1585 C C . ALA A 1 214 ? 5.092 2.459 -17.576 1.00 89.62 214 ALA A C 1
ATOM 1587 O O . ALA A 1 214 ? 5.364 3.364 -16.785 1.00 89.62 214 ALA A O 1
ATOM 1588 N N . GLN A 1 215 ? 4.099 1.597 -17.384 1.00 89.38 215 GLN A N 1
ATOM 1589 C CA . GLN A 1 215 ? 3.207 1.625 -16.234 1.00 89.38 215 GLN A CA 1
ATOM 1590 C C . GLN A 1 215 ? 3.382 0.355 -15.405 1.00 89.38 215 GLN A C 1
ATOM 1592 O O . GLN A 1 215 ? 3.515 -0.745 -15.949 1.00 89.38 215 GLN A O 1
ATOM 1597 N N . VAL A 1 216 ? 3.355 0.516 -14.088 1.00 90.75 216 VAL A N 1
ATOM 1598 C CA . VAL A 1 216 ? 3.243 -0.566 -13.117 1.00 90.75 216 VAL A CA 1
ATOM 1599 C C . VAL A 1 216 ? 1.997 -0.311 -12.300 1.00 90.75 216 VAL A C 1
ATOM 1601 O O . VAL A 1 216 ? 1.806 0.787 -11.800 1.00 90.75 216 VAL A O 1
ATOM 1604 N N . HIS A 1 217 ? 1.176 -1.337 -12.181 1.00 90.56 217 HIS A N 1
ATOM 1605 C CA . HIS A 1 217 ? -0.003 -1.337 -11.340 1.00 90.56 217 HIS A CA 1
ATOM 1606 C C . HIS A 1 217 ? 0.310 -2.079 -10.051 1.00 90.56 217 HIS A C 1
ATOM 1608 O O . HIS A 1 217 ? 0.957 -3.128 -10.099 1.00 90.56 217 HIS A O 1
ATOM 1614 N N . PHE A 1 218 ? -0.160 -1.562 -8.930 1.00 91.50 218 PHE A N 1
ATOM 1615 C CA . PHE A 1 218 ? 0.054 -2.090 -7.599 1.00 91.50 218 PHE A CA 1
ATOM 1616 C C . PHE A 1 218 ? -1.271 -2.333 -6.902 1.00 91.50 218 PHE A C 1
ATOM 1618 O O . PHE A 1 218 ? -2.191 -1.523 -6.978 1.00 91.50 218 PHE A O 1
ATOM 1625 N N . ASP A 1 219 ? -1.334 -3.435 -6.173 1.00 91.25 219 ASP A N 1
ATOM 1626 C CA . ASP A 1 219 ? -2.513 -3.795 -5.405 1.00 91.25 219 ASP A CA 1
ATOM 1627 C C . ASP A 1 219 ? -2.122 -4.618 -4.176 1.00 91.25 219 ASP A C 1
ATOM 1629 O O . ASP A 1 219 ? -0.992 -5.108 -4.052 1.00 91.25 219 ASP A O 1
ATOM 1633 N N . VAL A 1 220 ? -3.061 -4.780 -3.254 1.00 92.44 220 VAL A N 1
ATOM 1634 C CA . VAL A 1 220 ? -2.917 -5.644 -2.095 1.00 92.44 220 VAL A CA 1
ATOM 1635 C C . VAL A 1 220 ? -4.225 -6.372 -1.797 1.00 92.44 220 VAL A C 1
ATOM 1637 O O . VAL A 1 220 ? -5.318 -5.806 -1.813 1.00 92.44 220 VAL A O 1
ATOM 1640 N N . TYR A 1 221 ? -4.104 -7.648 -1.455 1.00 91.81 221 TYR A N 1
ATOM 1641 C CA . TYR A 1 221 ? -5.207 -8.435 -0.921 1.00 91.81 221 TYR A CA 1
ATOM 1642 C C . TYR A 1 221 ? -4.771 -9.258 0.278 1.00 91.81 221 TYR A C 1
ATOM 1644 O O . TYR A 1 221 ? -3.587 -9.434 0.550 1.00 91.81 221 TYR A O 1
ATOM 1652 N N . GLY A 1 222 ? -5.747 -9.804 0.984 1.00 91.88 222 GLY A N 1
ATOM 1653 C CA . GLY A 1 222 ? -5.545 -10.772 2.042 1.00 91.88 222 GLY A CA 1
ATOM 1654 C C . GLY A 1 222 ? -6.815 -11.564 2.302 1.00 91.88 222 GLY A C 1
ATOM 1655 O O . GLY A 1 222 ? -7.790 -11.526 1.543 1.00 91.88 222 GLY A O 1
ATOM 1656 N N . VAL A 1 223 ? -6.799 -12.303 3.401 1.00 88.38 223 VAL A N 1
ATOM 1657 C CA . VAL A 1 223 ? -7.957 -13.051 3.879 1.00 88.38 223 VAL A CA 1
ATOM 1658 C C . VAL A 1 223 ? -8.308 -12.542 5.267 1.00 88.38 223 VAL A C 1
ATOM 1660 O O . VAL A 1 223 ? -7.482 -12.584 6.182 1.00 88.38 223 VAL A O 1
ATOM 1663 N N . GLU A 1 224 ? -9.538 -12.066 5.422 1.00 86.88 224 GLU A N 1
ATOM 1664 C CA . GLU A 1 224 ? -10.060 -11.650 6.713 1.00 86.88 224 GLU A CA 1
ATOM 1665 C C . GLU A 1 224 ? -10.259 -12.875 7.602 1.00 86.88 224 GLU A C 1
ATOM 1667 O O . GLU A 1 224 ? -10.880 -13.877 7.231 1.00 86.88 224 GLU A O 1
ATOM 1672 N N . GLN A 1 225 ? -9.722 -12.788 8.811 1.00 81.12 225 GLN A N 1
ATOM 1673 C CA . GLN A 1 225 ? -9.927 -13.765 9.857 1.00 81.12 225 GLN A CA 1
ATOM 1674 C C . GLN A 1 225 ? -10.738 -13.119 10.976 1.00 81.12 225 GLN A C 1
ATOM 1676 O O . GLN A 1 225 ? -10.211 -12.430 11.852 1.00 81.12 225 GLN A O 1
ATOM 1681 N N . THR A 1 226 ? -12.043 -13.373 10.955 1.00 71.56 226 THR A N 1
ATOM 1682 C CA . THR A 1 226 ? -12.955 -12.958 12.021 1.00 71.56 226 THR A CA 1
ATOM 1683 C C . THR A 1 226 ? -12.813 -13.891 13.221 1.00 71.56 226 THR A C 1
ATOM 1685 O O . THR A 1 226 ? -12.763 -15.115 13.052 1.00 71.56 226 THR A O 1
ATOM 1688 N N . ARG A 1 227 ? -12.827 -13.363 14.448 1.00 65.56 227 ARG A N 1
ATOM 1689 C CA . ARG A 1 227 ? -13.067 -14.219 15.620 1.00 65.56 227 ARG A CA 1
ATOM 1690 C C . ARG A 1 227 ? -14.488 -14.763 15.578 1.00 65.56 227 ARG A C 1
ATOM 1692 O O . ARG A 1 227 ? -15.443 -14.003 15.424 1.00 65.56 227 ARG A O 1
ATOM 1699 N N . GLU A 1 228 ? -14.645 -16.068 15.790 1.00 64.44 228 GLU A N 1
ATOM 1700 C CA . GLU A 1 228 ? -15.970 -16.635 16.014 1.00 64.44 228 GLU A CA 1
ATOM 1701 C C . GLU A 1 228 ? -16.512 -16.100 17.347 1.00 64.44 228 GLU A C 1
ATOM 1703 O O . GLU A 1 228 ? -16.133 -16.525 18.442 1.00 64.44 228 GLU A O 1
ATOM 1708 N N . CYS A 1 229 ? -17.392 -15.105 17.266 1.00 59.06 229 CYS A N 1
ATOM 1709 C CA . CYS A 1 229 ? -18.093 -14.599 18.433 1.00 59.06 229 CYS A CA 1
ATOM 1710 C C . CYS A 1 229 ? -19.211 -15.581 18.793 1.00 59.06 229 CYS A C 1
ATOM 1712 O O . CYS A 1 229 ? -20.335 -15.485 18.293 1.00 59.06 229 CYS A O 1
ATOM 1714 N N . ILE A 1 230 ? -18.918 -16.512 19.703 1.00 60.19 230 ILE A N 1
ATOM 1715 C CA . ILE A 1 230 ? -19.950 -17.324 20.352 1.00 60.19 230 ILE A CA 1
ATOM 1716 C C . ILE A 1 230 ? -20.852 -16.361 21.137 1.00 60.19 230 ILE A C 1
ATOM 1718 O O . ILE A 1 230 ? -20.490 -15.846 22.195 1.00 60.19 230 ILE A O 1
ATOM 1722 N N . LYS A 1 231 ? -22.041 -16.083 20.591 1.00 51.25 231 LYS A N 1
ATOM 1723 C CA . LYS A 1 231 ? -22.993 -15.069 21.086 1.00 51.25 231 LYS A CA 1
ATOM 1724 C C . LYS A 1 231 ? -23.545 -15.321 22.491 1.00 51.25 231 LYS A C 1
ATOM 1726 O O . LYS A 1 231 ? -24.339 -14.512 22.964 1.00 51.25 231 LYS A O 1
ATOM 1731 N N . GLU A 1 232 ? -23.159 -16.389 23.185 1.00 52.97 232 GLU A N 1
ATOM 1732 C CA . GLU A 1 232 ? -23.834 -16.780 24.423 1.00 52.97 232 GLU A CA 1
ATOM 1733 C C . GLU A 1 232 ? -23.713 -15.764 25.568 1.00 52.97 232 GLU A C 1
ATOM 1735 O O . GLU A 1 232 ? -24.523 -15.832 26.491 1.00 52.97 232 GLU A O 1
ATOM 1740 N N . ARG A 1 233 ? -22.785 -14.789 25.540 1.00 53.22 233 ARG A N 1
ATOM 1741 C CA . ARG A 1 233 ? -22.634 -13.808 26.642 1.00 53.22 233 ARG A CA 1
ATOM 1742 C C . ARG A 1 233 ? -22.203 -12.388 26.258 1.00 53.22 233 ARG A C 1
ATOM 1744 O O . ARG A 1 233 ? -21.780 -11.640 27.132 1.00 53.22 233 ARG A O 1
ATOM 1751 N N . GLY A 1 234 ? -22.297 -11.992 24.987 1.00 55.12 234 GLY A N 1
ATOM 1752 C CA . GLY A 1 234 ? -21.888 -10.641 24.561 1.00 55.12 234 GLY A CA 1
ATOM 1753 C C . GLY A 1 234 ? -20.387 -10.349 24.717 1.00 55.12 234 GLY A C 1
ATOM 1754 O O . GLY A 1 234 ? -19.985 -9.192 24.689 1.00 55.12 234 GLY A O 1
ATOM 1755 N N . VAL A 1 235 ? -19.565 -11.389 24.880 1.00 56.66 235 VAL A N 1
ATOM 1756 C CA . VAL A 1 235 ? -18.102 -11.312 24.928 1.00 56.66 235 VAL A CA 1
ATOM 1757 C C . VAL A 1 235 ? -17.565 -12.277 23.878 1.00 56.66 235 VAL A C 1
ATOM 1759 O O . VAL A 1 235 ? -17.874 -13.467 23.928 1.00 56.66 235 VAL A O 1
ATOM 1762 N N . CYS A 1 236 ? -16.769 -11.781 22.931 1.00 56.59 236 CYS A N 1
ATOM 1763 C CA . CYS A 1 236 ? -16.069 -12.631 21.972 1.00 56.59 236 CYS A CA 1
ATOM 1764 C C . CYS A 1 236 ? -14.859 -13.263 22.676 1.00 56.59 236 CYS A C 1
ATOM 1766 O O . CYS A 1 236 ? -13.774 -12.693 22.703 1.00 56.59 236 CYS A O 1
ATOM 1768 N N . THR A 1 237 ? -15.063 -14.421 23.306 1.00 60.94 237 THR A N 1
ATOM 1769 C CA . THR A 1 237 ? -13.989 -15.212 23.939 1.00 60.94 237 THR A CA 1
ATOM 1770 C C . THR A 1 237 ? -13.455 -16.320 23.031 1.00 60.94 237 THR A C 1
ATOM 1772 O O . THR A 1 237 ? -12.691 -17.162 23.495 1.00 60.94 237 THR A O 1
ATOM 1775 N N . GLY A 1 238 ? -13.905 -16.374 21.775 1.00 60.12 238 GLY A N 1
ATOM 1776 C CA . GLY A 1 238 ? -13.474 -17.381 20.813 1.00 60.12 238 GLY A CA 1
ATOM 1777 C C . GLY A 1 238 ? -11.997 -17.228 20.458 1.00 60.12 238 GLY A C 1
ATOM 1778 O O . GLY A 1 238 ? -11.487 -16.114 20.316 1.00 60.12 238 GLY A O 1
ATOM 1779 N N . GLU A 1 239 ? -11.314 -18.360 20.313 1.00 63.62 239 GLU A N 1
ATOM 1780 C CA . GLU A 1 239 ? -10.034 -18.420 19.613 1.00 63.62 239 GLU A CA 1
ATOM 1781 C C . GLU A 1 239 ? -10.264 -18.029 18.143 1.00 63.62 239 GLU A C 1
ATOM 1783 O O . GLU A 1 239 ? -11.360 -18.219 17.606 1.00 63.62 239 GLU A O 1
ATOM 1788 N N . TYR A 1 240 ? -9.260 -17.452 17.480 1.00 62.19 240 TYR A N 1
ATOM 1789 C CA . TYR A 1 240 ? -9.340 -17.293 16.028 1.00 62.19 240 TYR A CA 1
ATOM 1790 C C . TYR A 1 240 ? -9.538 -18.683 15.421 1.00 62.19 240 TYR A C 1
ATOM 1792 O O . TYR A 1 240 ? -8.809 -19.608 15.781 1.00 62.19 240 TYR A O 1
ATOM 1800 N N . THR A 1 241 ? -10.544 -18.855 14.557 1.00 57.88 241 THR A N 1
ATOM 1801 C CA . THR A 1 241 ? -10.902 -20.177 14.027 1.00 57.88 241 THR A CA 1
ATOM 1802 C C . THR A 1 241 ? -9.665 -20.850 13.438 1.00 57.88 241 THR A C 1
ATOM 1804 O O . THR A 1 241 ? -9.046 -20.326 12.505 1.00 57.88 241 THR A O 1
ATOM 1807 N N . SER A 1 242 ? -9.292 -21.986 14.036 1.00 54.81 242 SER A N 1
ATOM 1808 C CA . SER A 1 242 ? -8.145 -22.800 13.645 1.00 54.81 242 SER A CA 1
ATOM 1809 C C . SER A 1 242 ? -8.258 -23.227 12.182 1.00 54.81 242 SER A C 1
ATOM 1811 O O . SER A 1 242 ? -9.316 -23.621 11.692 1.00 54.81 242 SER A O 1
ATOM 1813 N N . TRP A 1 243 ? -7.117 -23.175 11.501 1.00 52.75 243 TRP A N 1
ATOM 1814 C CA . TRP A 1 243 ? -6.926 -23.399 10.068 1.00 52.75 243 TRP A CA 1
ATOM 1815 C C . TRP A 1 243 ? -7.512 -24.720 9.546 1.00 52.75 243 TRP A C 1
ATOM 1817 O O . TRP A 1 243 ? -7.861 -24.828 8.372 1.00 52.75 243 TRP A O 1
ATOM 1827 N N . THR A 1 244 ? -7.618 -25.738 10.402 1.00 53.22 244 THR A N 1
ATOM 1828 C CA . THR A 1 244 ? -7.959 -27.102 9.980 1.00 53.22 244 THR A CA 1
ATOM 1829 C C . THR A 1 244 ? -9.391 -27.266 9.482 1.00 53.22 244 THR A C 1
ATOM 1831 O O . THR A 1 244 ? -9.633 -28.200 8.723 1.00 53.22 244 THR A O 1
ATOM 1834 N N . ASP A 1 245 ? -10.310 -26.359 9.829 1.00 48.06 245 ASP A N 1
ATOM 1835 C CA . ASP A 1 245 ? -11.698 -26.402 9.336 1.00 48.06 245 ASP A CA 1
ATOM 1836 C C . ASP A 1 245 ? -11.964 -25.475 8.140 1.00 48.06 245 ASP A C 1
ATOM 1838 O O . ASP A 1 245 ? -13.062 -25.452 7.587 1.00 48.06 245 ASP A O 1
ATOM 1842 N N . VAL A 1 246 ? -10.946 -24.758 7.650 1.00 47.56 246 VAL A N 1
ATOM 1843 C CA . VAL A 1 246 ? -11.070 -23.878 6.476 1.00 47.56 246 VAL A CA 1
ATOM 1844 C C . VAL A 1 246 ? -10.703 -24.624 5.189 1.00 47.56 246 VAL A C 1
ATOM 1846 O O . VAL A 1 246 ? -10.067 -24.109 4.271 1.00 47.56 246 VAL A O 1
ATOM 1849 N N . THR A 1 247 ? -11.132 -25.877 5.074 1.00 45.56 247 THR A N 1
ATOM 1850 C CA . THR A 1 247 ? -11.220 -26.527 3.766 1.00 45.56 247 THR A CA 1
ATOM 1851 C C . THR A 1 247 ? -12.525 -26.086 3.104 1.00 45.56 247 THR A C 1
ATOM 1853 O O . THR A 1 247 ? -13.534 -26.776 3.147 1.00 45.56 247 THR A O 1
ATOM 1856 N N . ARG A 1 248 ? -12.498 -24.913 2.453 1.00 45.03 248 ARG A N 1
ATOM 1857 C CA . ARG A 1 248 ? -13.547 -24.440 1.522 1.00 45.03 248 ARG A CA 1
ATOM 1858 C C . ARG A 1 248 ? -14.949 -24.253 2.126 1.00 45.03 248 ARG A C 1
ATOM 1860 O O . ARG A 1 248 ? -15.949 -24.568 1.481 1.00 45.03 248 ARG A O 1
ATOM 1867 N N . GLY A 1 249 ? -15.046 -23.709 3.335 1.00 45.88 249 GLY A N 1
ATOM 1868 C CA . GLY A 1 249 ? -16.310 -23.119 3.778 1.00 45.88 249 GLY A CA 1
ATOM 1869 C C . GLY A 1 249 ? -16.635 -21.866 2.940 1.00 45.88 249 GLY A C 1
ATOM 1870 O O . GLY A 1 249 ? -15.714 -21.116 2.626 1.00 45.88 249 GLY A O 1
ATOM 1871 N N . PRO A 1 250 ? -17.905 -21.589 2.593 1.00 51.19 250 PRO A N 1
ATOM 1872 C CA . PRO A 1 250 ? -18.322 -20.434 1.776 1.00 51.19 250 PRO A CA 1
ATOM 1873 C C . PRO A 1 250 ? -18.118 -19.051 2.435 1.00 51.19 250 PRO A C 1
ATOM 1875 O O . PRO A 1 250 ? -18.618 -18.059 1.920 1.00 51.19 250 PRO A O 1
ATOM 1878 N N . ASN A 1 251 ? -17.400 -18.978 3.561 1.00 51.94 251 ASN A N 1
ATOM 1879 C CA . ASN A 1 251 ? -17.284 -17.788 4.409 1.00 51.94 251 ASN A CA 1
ATOM 1880 C C . ASN A 1 251 ? -15.843 -17.263 4.536 1.00 51.94 251 ASN A C 1
ATOM 1882 O O . ASN A 1 251 ? -15.561 -16.506 5.460 1.00 51.94 251 ASN A O 1
ATOM 1886 N N . LEU A 1 252 ? -14.912 -17.677 3.667 1.00 64.06 252 LEU A N 1
ATOM 1887 C CA . LEU A 1 252 ? -13.630 -16.978 3.578 1.00 64.06 252 LEU A CA 1
ATOM 1888 C C . LEU A 1 252 ? -13.874 -15.599 2.961 1.00 64.06 252 LEU A C 1
ATOM 1890 O O . LEU A 1 252 ? -14.066 -15.486 1.752 1.00 64.06 252 LEU A O 1
ATOM 1894 N N . GLY A 1 253 ? -13.910 -14.578 3.818 1.00 76.19 253 GLY A N 1
ATOM 1895 C CA . GLY A 1 253 ? -13.944 -13.182 3.412 1.00 76.19 253 GLY A CA 1
ATOM 1896 C C . GLY A 1 253 ? -12.589 -12.806 2.841 1.00 76.19 253 GLY A C 1
ATOM 1897 O O . GLY A 1 253 ? -11.601 -12.696 3.563 1.00 76.19 253 GLY A O 1
ATOM 1898 N N . TYR A 1 254 ? -12.525 -12.667 1.528 1.00 83.62 254 TYR A N 1
ATOM 1899 C CA . TYR A 1 254 ? -11.414 -11.980 0.906 1.00 83.62 254 TYR A CA 1
ATOM 1900 C C . TYR A 1 254 ? -11.527 -10.488 1.199 1.00 83.62 254 TYR A C 1
ATOM 1902 O O . TYR A 1 254 ? -12.622 -9.931 1.137 1.00 83.62 254 TYR A O 1
ATOM 1910 N N . VAL A 1 255 ? -10.396 -9.862 1.503 1.00 87.12 255 VAL A N 1
ATOM 1911 C CA . VAL A 1 255 ? -10.297 -8.406 1.607 1.00 87.12 255 VAL A CA 1
ATOM 1912 C C . VAL A 1 255 ? -9.263 -7.925 0.613 1.00 87.12 255 VAL A C 1
ATOM 1914 O O . VAL A 1 255 ? -8.192 -8.515 0.478 1.00 87.12 255 VAL A O 1
ATOM 1917 N N . ASN A 1 256 ? -9.593 -6.860 -0.093 1.00 86.19 256 ASN A N 1
ATOM 1918 C CA . ASN A 1 256 ? -8.720 -6.185 -1.034 1.00 86.19 256 ASN A CA 1
ATOM 1919 C C . ASN A 1 256 ? -8.635 -4.712 -0.650 1.00 86.19 256 ASN A C 1
ATOM 1921 O O . ASN A 1 256 ? -9.555 -4.182 -0.017 1.00 86.19 256 ASN A O 1
ATOM 1925 N N . ALA A 1 257 ? -7.546 -4.051 -1.039 1.00 85.00 257 ALA A N 1
ATOM 1926 C CA . ALA A 1 257 ? -7.571 -2.602 -1.061 1.00 85.00 257 ALA A CA 1
ATOM 1927 C C . ALA A 1 257 ? -8.689 -2.154 -2.017 1.00 85.00 257 ALA A C 1
ATOM 1929 O O . ALA A 1 257 ? -8.802 -2.693 -3.121 1.00 85.00 257 ALA A O 1
ATOM 1930 N N . PRO A 1 258 ? -9.560 -1.223 -1.596 1.00 74.81 258 PRO A N 1
ATOM 1931 C CA . PRO A 1 258 ? -10.660 -0.773 -2.442 1.00 74.81 258 PRO A CA 1
ATOM 1932 C C . PRO A 1 258 ? -10.182 0.031 -3.653 1.00 74.81 258 PRO A C 1
ATOM 1934 O O . PRO A 1 258 ? -10.940 0.172 -4.604 1.00 74.81 258 PRO A O 1
ATOM 1937 N N . PHE A 1 259 ? -8.944 0.527 -3.618 1.00 72.88 259 PHE A N 1
ATOM 1938 C CA . PHE A 1 259 ? -8.310 1.230 -4.721 1.00 72.88 259 PHE A CA 1
ATOM 1939 C C . PHE A 1 259 ? -6.915 0.657 -4.939 1.00 72.88 259 PHE A C 1
ATOM 1941 O O . PHE A 1 259 ? -6.150 0.472 -3.987 1.00 72.88 259 PHE A O 1
ATOM 1948 N N . SER A 1 260 ? -6.615 0.383 -6.199 1.00 71.25 260 SER A N 1
ATOM 1949 C CA . SER A 1 260 ? -5.283 0.061 -6.683 1.00 71.25 260 SER A CA 1
ATOM 1950 C C . SER A 1 260 ? -4.492 1.322 -7.004 1.00 71.25 260 SER A C 1
ATOM 1952 O O . SER A 1 260 ? -5.070 2.378 -7.262 1.00 71.25 260 SER A O 1
ATOM 1954 N N . HIS A 1 261 ? -3.169 1.190 -7.075 1.00 77.69 261 HIS A N 1
ATOM 1955 C CA . HIS A 1 261 ? -2.285 2.298 -7.411 1.00 77.69 261 HIS A CA 1
ATOM 1956 C C . HIS A 1 261 ? -1.572 2.051 -8.726 1.00 77.69 261 HIS A C 1
ATOM 1958 O O . HIS A 1 261 ? -0.856 1.063 -8.866 1.00 77.69 261 HIS A O 1
ATOM 1964 N N . ASP A 1 262 ? -1.679 2.983 -9.663 1.00 78.62 262 ASP A N 1
ATOM 1965 C CA . ASP A 1 262 ? -0.844 2.993 -10.849 1.00 78.62 262 ASP A CA 1
ATOM 1966 C C . ASP A 1 262 ? 0.393 3.863 -10.644 1.00 78.62 262 ASP A C 1
ATOM 1968 O O . ASP A 1 262 ? 0.462 4.819 -9.868 1.00 78.62 262 ASP A O 1
ATOM 1972 N N . ALA A 1 263 ? 1.448 3.495 -11.347 1.00 79.69 263 ALA A N 1
ATOM 1973 C CA . ALA A 1 263 ? 2.712 4.177 -11.264 1.00 79.69 263 ALA A CA 1
ATOM 1974 C C . ALA A 1 263 ? 3.328 4.232 -12.650 1.00 79.69 263 ALA A C 1
ATOM 1976 O O . ALA A 1 263 ? 3.517 3.212 -13.317 1.00 79.69 263 ALA A O 1
ATOM 1977 N N . ARG A 1 264 ? 3.634 5.442 -13.108 1.00 81.31 264 ARG A N 1
ATOM 1978 C CA . ARG A 1 264 ? 4.202 5.664 -14.432 1.00 81.31 264 ARG A CA 1
ATOM 1979 C C . ARG A 1 264 ? 5.675 5.992 -14.299 1.00 81.31 264 ARG A C 1
ATOM 1981 O O . ARG A 1 264 ? 6.059 6.876 -13.540 1.00 81.31 264 ARG A O 1
ATOM 1988 N N . TRP A 1 265 ? 6.499 5.291 -15.066 1.00 78.38 265 TRP A N 1
ATOM 1989 C CA . TRP A 1 265 ? 7.913 5.600 -15.176 1.00 78.38 265 TRP A CA 1
ATOM 1990 C C . TRP A 1 265 ? 8.116 6.867 -16.009 1.00 78.38 265 TRP A C 1
ATOM 1992 O O . TRP A 1 265 ? 7.885 6.886 -17.221 1.00 78.38 265 TRP A O 1
ATOM 2002 N N . GLU A 1 266 ? 8.573 7.924 -15.352 1.00 76.88 266 GLU A N 1
ATOM 2003 C CA . GLU A 1 266 ? 8.968 9.192 -15.944 1.00 76.88 266 GLU A CA 1
ATOM 2004 C C . GLU A 1 266 ? 10.486 9.379 -15.820 1.00 76.88 266 GLU A C 1
ATOM 2006 O O . GLU A 1 266 ? 11.132 8.990 -14.844 1.00 76.88 266 GLU A O 1
ATOM 2011 N N . GLU A 1 267 ? 11.097 9.986 -16.834 1.00 65.38 267 GLU A N 1
ATOM 2012 C CA . GLU A 1 267 ? 12.516 10.319 -16.772 1.00 65.38 267 GLU A CA 1
ATOM 2013 C C . GLU A 1 267 ? 12.723 11.542 -15.868 1.00 65.38 267 GLU A C 1
ATOM 2015 O O . GLU A 1 267 ? 12.630 12.690 -16.304 1.00 65.38 267 GLU A O 1
ATOM 2020 N N . ILE A 1 268 ? 13.017 11.305 -14.587 1.00 59.62 268 ILE A N 1
ATOM 2021 C CA . ILE A 1 268 ? 13.387 12.373 -13.651 1.00 59.62 268 ILE A CA 1
ATOM 2022 C C . ILE A 1 268 ? 14.712 12.994 -14.117 1.00 59.62 268 ILE A C 1
ATOM 2024 O O . ILE A 1 268 ? 15.779 12.402 -13.962 1.00 59.62 268 ILE A O 1
ATOM 2028 N N . GLY A 1 269 ? 14.654 14.203 -14.680 1.00 53.31 269 GLY A N 1
ATOM 2029 C CA . GLY A 1 269 ? 15.836 14.988 -15.064 1.00 53.31 269 GLY A CA 1
ATOM 2030 C C . GLY A 1 269 ? 15.854 15.474 -16.511 1.00 53.31 269 GLY A C 1
ATOM 2031 O O . GLY A 1 269 ? 16.579 16.422 -16.816 1.00 53.31 269 GLY A O 1
ATOM 2032 N N . LEU A 1 270 ? 15.005 14.924 -17.379 1.00 46.94 270 LEU A N 1
ATOM 2033 C CA . LEU A 1 270 ? 14.563 15.639 -18.569 1.00 46.94 270 LEU A CA 1
ATOM 2034 C C . LEU A 1 270 ? 13.262 16.302 -18.178 1.00 46.94 270 LEU A C 1
ATOM 2036 O O . LEU A 1 270 ? 12.191 15.712 -18.270 1.00 46.94 270 LEU A O 1
ATOM 2040 N N . THR A 1 271 ? 13.369 17.524 -17.665 1.00 45.66 271 THR A N 1
ATOM 2041 C CA . THR A 1 271 ? 12.206 18.388 -17.555 1.00 45.66 271 THR A CA 1
ATOM 2042 C C . THR A 1 271 ? 11.430 18.259 -18.865 1.00 45.66 271 THR A C 1
ATOM 2044 O O . THR A 1 271 ? 11.941 18.610 -19.931 1.00 45.66 271 THR A O 1
ATOM 2047 N N . SER A 1 272 ? 10.180 17.782 -18.807 1.00 46.28 272 SER A N 1
ATOM 2048 C CA . SER A 1 272 ? 9.171 18.370 -19.686 1.00 46.28 272 SER A CA 1
ATOM 2049 C C . SER A 1 272 ? 9.476 19.861 -19.630 1.00 46.28 272 SER A C 1
ATOM 2051 O O . SER A 1 272 ? 9.506 20.376 -18.503 1.00 46.28 272 SER A O 1
ATOM 2053 N N . PRO A 1 273 ? 9.886 20.506 -20.747 1.00 46.97 273 PRO A N 1
ATOM 2054 C CA . PRO A 1 273 ? 10.343 21.889 -20.709 1.00 46.97 273 PRO A CA 1
ATOM 2055 C C . PRO A 1 273 ? 9.295 22.618 -19.888 1.00 46.97 273 PRO A C 1
ATOM 2057 O O . PRO A 1 273 ? 8.122 22.454 -20.241 1.00 46.97 273 PRO A O 1
ATOM 2060 N N . PRO A 1 274 ? 9.690 23.223 -18.742 1.00 44.06 274 PRO A N 1
ATOM 2061 C CA . PRO A 1 274 ? 8.779 23.596 -17.661 1.00 44.06 274 PRO A CA 1
ATOM 2062 C C . PRO A 1 274 ? 7.559 24.157 -18.334 1.00 44.06 274 PRO A C 1
ATOM 2064 O O . PRO A 1 274 ? 7.777 25.090 -19.109 1.00 44.06 274 PRO A O 1
ATOM 2067 N N . SER A 1 275 ? 6.390 23.507 -18.187 1.00 47.19 275 SER A N 1
ATOM 2068 C CA . SER A 1 275 ? 5.190 23.844 -18.957 1.00 47.19 275 SER A CA 1
ATOM 2069 C C . SER A 1 275 ? 5.098 25.347 -18.898 1.00 47.19 275 SER A C 1
ATOM 2071 O O . SER A 1 275 ? 4.864 25.886 -17.814 1.00 47.19 275 SER A O 1
ATOM 2073 N N . VAL A 1 276 ? 5.503 26.010 -19.988 1.00 43.78 276 VAL A N 1
ATOM 2074 C CA . VAL A 1 276 ? 5.767 27.442 -19.930 1.00 43.78 276 VAL A CA 1
ATOM 2075 C C . VAL A 1 276 ? 4.396 27.964 -19.586 1.00 43.78 276 VAL A C 1
ATOM 2077 O O . VAL A 1 276 ? 3.510 27.712 -20.408 1.00 43.78 276 VAL A O 1
ATOM 2080 N N . PRO A 1 277 ? 4.179 28.546 -18.382 1.00 49.44 277 PRO A N 1
ATOM 2081 C CA . PRO A 1 277 ? 2.852 28.995 -18.001 1.00 49.44 277 PRO A CA 1
ATOM 2082 C C . PRO A 1 277 ? 2.396 29.794 -19.193 1.00 49.44 277 PRO A C 1
ATOM 2084 O O . PRO A 1 277 ? 3.172 30.675 -19.583 1.00 49.44 277 PRO A O 1
ATOM 2087 N N . GLU A 1 278 ? 1.299 29.391 -19.856 1.00 52.47 278 GLU A N 1
ATOM 2088 C CA . GLU A 1 278 ? 0.887 30.055 -21.090 1.00 52.47 278 GLU A CA 1
ATOM 2089 C C . GLU A 1 278 ? 0.929 31.531 -20.759 1.00 52.47 278 GLU A C 1
ATOM 2091 O O . GLU A 1 278 ? 0.246 31.953 -19.816 1.00 52.47 278 GLU A O 1
ATOM 2096 N N . PRO A 1 279 ? 1.884 32.277 -21.338 1.00 49.97 279 PRO A N 1
ATOM 2097 C CA . PRO A 1 279 ? 2.392 33.407 -20.603 1.00 49.97 279 PRO A CA 1
ATOM 2098 C C . PRO A 1 279 ? 1.218 34.350 -20.485 1.00 49.97 279 PRO A C 1
ATOM 2100 O O . PRO A 1 279 ? 0.509 34.561 -21.470 1.00 49.97 279 PRO A O 1
ATOM 2103 N N . ALA A 1 280 ? 0.987 34.901 -19.292 1.00 61.59 280 ALA A N 1
ATOM 2104 C CA . ALA A 1 280 ? -0.063 35.892 -19.074 1.00 61.59 280 ALA A CA 1
ATOM 2105 C C . ALA A 1 280 ? -0.039 36.984 -20.164 1.00 61.59 280 ALA A C 1
ATOM 2107 O O . ALA A 1 280 ? -1.048 37.627 -20.400 1.00 61.59 280 ALA A O 1
ATOM 2108 N N . SER A 1 281 ? 1.081 37.138 -20.880 1.00 65.00 281 SER A N 1
ATOM 2109 C CA . SER A 1 281 ? 1.239 37.687 -22.229 1.00 65.00 281 SER A CA 1
ATOM 2110 C C . SER A 1 281 ? 0.110 37.435 -23.238 1.00 65.00 281 SER A C 1
ATOM 2112 O O . SER A 1 281 ? -0.218 38.386 -23.929 1.00 65.00 281 SER A O 1
ATOM 2114 N N . LEU A 1 282 ? -0.493 36.246 -23.381 1.00 73.00 282 LEU A N 1
ATOM 2115 C CA . LEU A 1 282 ? -1.619 36.034 -24.310 1.00 73.00 282 LEU A CA 1
ATOM 2116 C C . LEU A 1 282 ? -2.883 36.731 -23.803 1.00 73.00 282 LEU A C 1
ATOM 2118 O O . LEU A 1 282 ? -3.546 37.443 -24.558 1.00 73.00 282 LEU A O 1
ATOM 2122 N N . THR A 1 283 ? -3.155 36.633 -22.504 1.00 76.19 283 THR A N 1
ATOM 2123 C CA . THR A 1 283 ? -4.243 37.365 -21.845 1.00 76.19 283 THR A CA 1
ATOM 2124 C C . THR A 1 283 ? -3.997 38.878 -21.869 1.00 76.19 283 THR A C 1
ATOM 2126 O O . THR A 1 283 ? -4.909 39.654 -22.145 1.00 76.19 283 THR A O 1
ATOM 2129 N N . LEU A 1 284 ? -2.755 39.319 -21.657 1.00 78.94 284 LEU A N 1
ATOM 2130 C CA . LEU A 1 284 ? -2.336 40.720 -21.664 1.00 78.94 284 LEU A CA 1
ATOM 2131 C C . LEU A 1 284 ? -2.331 41.299 -23.087 1.00 78.94 284 LEU A C 1
ATOM 2133 O O . LEU A 1 284 ? -2.702 42.454 -23.280 1.00 78.94 284 LEU A O 1
ATOM 2137 N N . LEU A 1 285 ? -1.971 40.496 -24.091 1.00 83.12 285 LEU A N 1
ATOM 2138 C CA . LEU A 1 285 ? -2.081 40.831 -25.510 1.00 83.12 285 LEU A CA 1
ATOM 2139 C C . LEU A 1 285 ? -3.553 40.955 -25.910 1.00 83.12 285 LEU A C 1
ATOM 2141 O O . LEU A 1 285 ? -3.926 41.936 -26.550 1.00 83.12 285 LEU A O 1
ATOM 2145 N N . GLY A 1 286 ? -4.403 40.020 -25.475 1.00 84.81 286 GLY A N 1
ATOM 2146 C CA . GLY A 1 286 ? -5.851 40.091 -25.663 1.00 84.81 286 GLY A CA 1
ATOM 2147 C C . GLY A 1 286 ? -6.453 41.351 -25.034 1.00 84.81 286 GLY A C 1
ATOM 2148 O O . GLY A 1 286 ? -7.155 42.111 -25.707 1.00 84.81 286 GLY A O 1
ATOM 2149 N N . ALA A 1 287 ? -6.114 41.638 -23.776 1.00 86.50 287 ALA A N 1
ATOM 2150 C CA . ALA A 1 287 ? -6.550 42.842 -23.070 1.00 86.50 287 ALA A CA 1
ATOM 2151 C C . ALA A 1 287 ? -6.016 44.131 -23.727 1.00 86.50 287 ALA A C 1
ATOM 2153 O O . ALA A 1 287 ? -6.755 45.107 -23.881 1.00 86.50 287 ALA A O 1
ATOM 2154 N N . GLY A 1 288 ? -4.760 44.130 -24.180 1.00 89.69 288 GLY A N 1
ATOM 2155 C CA . GLY A 1 288 ? -4.131 45.252 -24.875 1.00 89.69 288 GLY A CA 1
ATOM 2156 C C . GLY A 1 288 ? -4.783 45.560 -26.225 1.00 89.69 288 GLY A C 1
ATOM 2157 O O . GLY A 1 288 ? -5.075 46.722 -26.518 1.00 89.69 288 GLY A O 1
ATOM 2158 N N . LEU A 1 289 ? -5.086 44.535 -27.028 1.00 91.25 289 LEU A N 1
ATOM 2159 C CA . LEU A 1 289 ? -5.782 44.689 -28.309 1.00 91.25 289 LEU A CA 1
ATOM 2160 C C . LEU A 1 289 ? -7.219 45.193 -28.122 1.00 91.25 289 LEU A C 1
ATOM 2162 O O . LEU A 1 289 ? -7.658 46.074 -28.867 1.00 91.25 289 LEU A O 1
ATOM 2166 N N . MET A 1 290 ? -7.932 44.717 -27.096 1.00 88.12 290 MET A N 1
ATOM 2167 C CA . MET A 1 290 ? -9.251 45.256 -26.744 1.00 88.12 290 MET A CA 1
ATOM 2168 C C . MET A 1 290 ? -9.175 46.732 -26.323 1.00 88.12 290 MET A C 1
ATOM 2170 O O . MET A 1 290 ? -9.989 47.544 -26.776 1.00 88.12 290 MET A O 1
ATOM 2174 N N . GLY A 1 291 ? -8.166 47.111 -25.531 1.00 87.62 291 GLY A N 1
ATOM 2175 C CA . GLY A 1 291 ? -7.917 48.503 -25.146 1.00 87.62 291 GLY A CA 1
ATOM 2176 C C . GLY A 1 291 ? -7.636 49.419 -26.344 1.00 87.62 291 GLY A C 1
ATOM 2177 O O . GLY A 1 291 ? -8.234 50.492 -26.465 1.00 87.62 291 GLY A O 1
ATOM 2178 N N . LEU A 1 292 ? -6.790 48.982 -27.283 1.00 90.62 292 LEU A N 1
ATOM 2179 C CA . LEU A 1 292 ? -6.492 49.727 -28.513 1.00 90.62 292 LEU A CA 1
ATOM 2180 C C . LEU A 1 292 ? -7.722 49.863 -29.422 1.00 90.62 292 LEU A C 1
ATOM 2182 O O . LEU A 1 292 ? -7.976 50.948 -29.952 1.00 90.62 292 LEU A O 1
ATOM 2186 N N . GLY A 1 293 ? -8.531 48.807 -29.550 1.00 89.69 293 GLY A N 1
ATOM 2187 C CA . GLY A 1 293 ? -9.796 48.850 -30.288 1.00 89.69 293 GLY A CA 1
ATOM 2188 C C . GLY A 1 293 ? -10.789 49.862 -29.703 1.00 89.69 293 GLY A C 1
ATOM 2189 O O . GLY A 1 293 ? -11.437 50.609 -30.446 1.00 89.69 293 GLY A O 1
ATOM 2190 N N . TYR A 1 294 ? -10.869 49.949 -28.372 1.00 88.38 294 TYR A N 1
ATOM 2191 C CA . TYR A 1 294 ? -11.710 50.928 -27.683 1.00 88.38 294 TYR A CA 1
ATOM 2192 C C . TYR A 1 294 ? -11.252 52.375 -27.934 1.00 88.38 294 TYR A C 1
ATOM 2194 O O . TYR A 1 294 ? -12.075 53.241 -28.247 1.00 88.38 294 TYR A O 1
ATOM 2202 N N . ILE A 1 295 ? -9.941 52.641 -27.884 1.00 87.88 295 ILE A N 1
ATOM 2203 C CA . ILE A 1 295 ? -9.372 53.969 -28.176 1.00 87.88 295 ILE A CA 1
ATOM 2204 C C . ILE A 1 295 ? -9.595 54.355 -29.647 1.00 87.88 295 ILE A C 1
ATOM 2206 O O . ILE A 1 295 ? -9.985 55.491 -29.933 1.00 87.88 295 ILE A O 1
ATOM 2210 N N . GLY A 1 296 ? -9.422 53.414 -30.582 1.00 86.50 296 GLY A N 1
ATOM 2211 C CA . GLY A 1 296 ? -9.654 53.635 -32.012 1.00 86.50 296 GLY A CA 1
ATOM 2212 C C . GLY A 1 296 ? -11.093 54.056 -32.328 1.00 86.50 296 GLY A C 1
ATOM 2213 O O . GLY A 1 296 ? -11.311 55.033 -33.046 1.00 86.50 296 GLY A O 1
ATOM 2214 N N . ARG A 1 297 ? -12.095 53.402 -31.720 1.00 84.69 297 ARG A N 1
ATOM 2215 C CA . ARG A 1 297 ? -13.513 53.781 -31.891 1.00 84.69 297 ARG A CA 1
ATOM 2216 C C . ARG A 1 297 ? -13.835 55.185 -31.384 1.00 84.69 297 ARG A C 1
ATOM 2218 O O . ARG A 1 297 ? -14.748 55.813 -31.915 1.00 84.69 297 ARG A O 1
ATOM 2225 N N . ARG A 1 298 ? -13.121 55.681 -30.370 1.00 81.12 298 ARG A N 1
ATOM 2226 C CA . ARG A 1 298 ? -13.384 57.003 -29.784 1.00 81.12 298 ARG A CA 1
ATOM 2227 C C . ARG A 1 298 ? -12.876 58.148 -30.666 1.00 81.12 298 ARG A C 1
ATOM 2229 O O . ARG A 1 298 ? -13.491 59.207 -30.663 1.00 81.12 298 ARG A O 1
ATOM 2236 N N . ARG A 1 299 ? -11.816 57.928 -31.455 1.00 78.88 299 ARG A N 1
ATOM 2237 C CA . ARG A 1 299 ? -11.252 58.942 -32.371 1.00 78.88 299 ARG A CA 1
ATOM 2238 C C . ARG A 1 299 ? -12.083 59.158 -33.635 1.00 78.88 299 ARG A C 1
ATOM 2240 O O . ARG A 1 299 ? -12.068 60.257 -34.154 1.00 78.88 299 ARG A O 1
ATOM 2247 N N . ASN A 1 300 ? -12.846 58.161 -34.084 1.00 73.19 300 ASN A N 1
ATOM 2248 C CA . ASN A 1 300 ? -13.710 58.293 -35.269 1.00 73.19 300 ASN A CA 1
ATOM 2249 C C . ASN A 1 300 ? -15.067 58.966 -34.979 1.00 73.19 300 ASN A C 1
ATOM 2251 O O . ASN A 1 300 ? -15.900 59.069 -35.876 1.00 73.19 300 ASN A O 1
ATOM 2255 N N . LYS A 1 301 ? -15.329 59.361 -33.726 1.00 70.56 301 LYS A N 1
ATOM 2256 C CA . LYS A 1 301 ? -16.558 60.060 -33.311 1.00 70.56 301 LYS A CA 1
ATOM 2257 C C . LYS A 1 301 ? -16.323 61.525 -32.914 1.00 70.56 301 LYS A C 1
ATOM 2259 O O . LYS A 1 301 ? -17.270 62.165 -32.463 1.00 70.56 301 LYS A O 1
ATOM 2264 N N . ALA A 1 302 ? -15.093 62.020 -33.040 1.00 56.78 302 ALA A N 1
ATOM 2265 C CA . ALA A 1 302 ? -14.717 63.423 -32.872 1.00 56.78 302 ALA A CA 1
ATOM 2266 C C . ALA A 1 302 ? -14.301 63.983 -34.235 1.00 56.78 302 ALA A C 1
ATOM 2268 O O . ALA A 1 302 ? -14.601 65.168 -34.484 1.00 56.78 302 ALA A O 1
#

Radius of gyration: 30.55 Å; chains: 1; bounding box: 112×90×63 Å